Protein AF-0000000085162031 (afdb_homodimer)

Secondary structure (DSSP, 8-state):
--THHHHHHHHHHHHHHHHHHHHHHHHHHHHHHHHHHHTTT-S----PPPPTTPPPTTHHHHHHHHHHHHHHHHHHHHHHHH--THHHHHHHHHHHHHHHHHIIIIIS--HHHHHHHHHHHHHHHHHHHHHHHHH-HHHHHHHHHHHHHHHHHHHHHHHHHHHTTT-/--THHHHHHHHHHHHHHHHHHHHHHHHHHHHHHHHHHHTTT-S----PPPPTTPPPTTHHHHHHHHHHHHHHHHHHHHHHHH--THHHHHHHHHHHHHHHHHIIIIIS--HHHHHHHHHHHHHHHHHHHHHHHHH-HHHHHHHHHHHHHHHHHHHHHHHHHHHTTT-

Structure (mmCIF, N/CA/C/O backbone):
data_AF-0000000085162031-model_v1
#
loop_
_entity.id
_entity.type
_entity.pdbx_description
1 polymer 'Tryptophan-rich sensory protein'
#
loop_
_atom_site.group_PDB
_atom_site.id
_atom_site.type_symbol
_atom_site.label_atom_id
_atom_site.label_alt_id
_atom_site.label_comp_id
_atom_site.label_asym_id
_atom_site.label_entity_id
_atom_site.label_seq_id
_atom_site.pdbx_PDB_ins_code
_atom_site.Cartn_x
_atom_site.Cartn_y
_atom_site.Cartn_z
_atom_site.occupancy
_atom_site.B_iso_or_equiv
_atom_site.auth_seq_id
_atom_site.auth_comp_id
_atom_site.auth_asym_id
_atom_site.auth_atom_id
_atom_site.pdbx_PDB_model_num
ATOM 1 N N . MET A 1 1 ? -26.469 39.438 -5.141 1 32.81 1 MET A N 1
ATOM 2 C CA . MET A 1 1 ? -25.156 38.875 -5.445 1 32.81 1 MET A CA 1
ATOM 3 C C . MET A 1 1 ? -25.266 37.406 -5.82 1 32.81 1 MET A C 1
ATOM 5 O O . MET A 1 1 ? -25.766 36.594 -5.035 1 32.81 1 MET A O 1
ATOM 9 N N . ASN A 1 2 ? -25.188 36.938 -7.164 1 33.53 2 ASN A N 1
ATOM 10 C CA . ASN A 1 2 ? -25.828 36.094 -8.164 1 33.53 2 ASN A CA 1
ATOM 11 C C . ASN A 1 2 ? -25.453 34.656 -7.992 1 33.53 2 ASN A C 1
ATOM 13 O O . ASN A 1 2 ? -24.297 34.344 -7.672 1 33.53 2 ASN A O 1
ATOM 17 N N . ARG A 1 3 ? -26.438 33.781 -7.852 1 4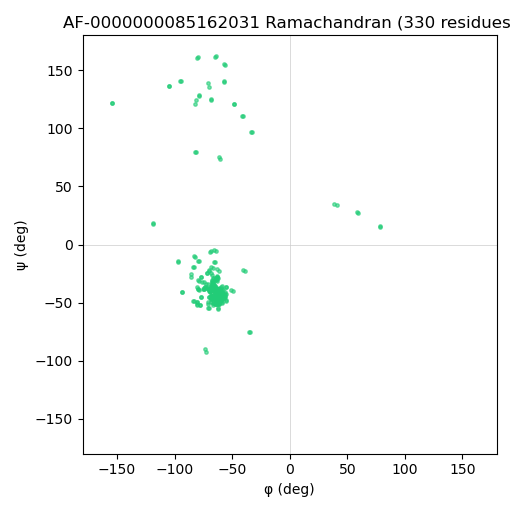5.47 3 ARG A N 1
ATOM 18 C CA . ARG A 1 3 ? -26.594 32.344 -7.918 1 45.47 3 ARG A CA 1
ATOM 19 C C . ARG A 1 3 ? -25.781 31.75 -9.07 1 45.47 3 ARG A C 1
ATOM 21 O O . ARG A 1 3 ? -25.578 30.531 -9.148 1 45.47 3 ARG A O 1
ATOM 28 N N . TYR A 1 4 ? -25.422 32.531 -10.094 1 43.12 4 TYR A N 1
ATOM 29 C CA . TYR A 1 4 ? -24.734 32.062 -11.305 1 43.12 4 TYR A CA 1
ATOM 30 C C . TYR A 1 4 ? -23.266 31.812 -11.039 1 43.12 4 TYR A C 1
ATOM 32 O O . TYR A 1 4 ? -22.594 31.125 -11.812 1 43.12 4 TYR A O 1
ATOM 40 N N . GLY A 1 5 ? -22.562 32.531 -10.156 1 42.06 5 GLY A N 1
ATOM 41 C CA . GLY A 1 5 ? -21.141 32.344 -9.898 1 42.06 5 GLY A CA 1
ATOM 42 C C . GLY A 1 5 ? -20.812 31 -9.242 1 42.06 5 GLY A C 1
ATOM 43 O O . GLY A 1 5 ? -19.688 30.531 -9.32 1 42.06 5 GLY A O 1
ATOM 44 N N . ARG A 1 6 ? -21.703 30.594 -8.312 1 42.5 6 ARG A N 1
ATOM 45 C CA . ARG A 1 6 ? -21.516 29.312 -7.645 1 42.5 6 ARG A CA 1
ATOM 46 C C . ARG A 1 6 ? -21.656 28.156 -8.633 1 42.5 6 ARG A C 1
ATOM 48 O O . ARG A 1 6 ? -21.031 27.094 -8.461 1 42.5 6 ARG A O 1
ATOM 55 N N . LEU A 1 7 ? -22.422 28.25 -9.695 1 42.09 7 LEU A N 1
ATOM 56 C CA . LEU A 1 7 ? -22.688 27.188 -10.664 1 42.09 7 LEU A CA 1
ATOM 57 C C . LEU A 1 7 ? -21.484 26.984 -11.578 1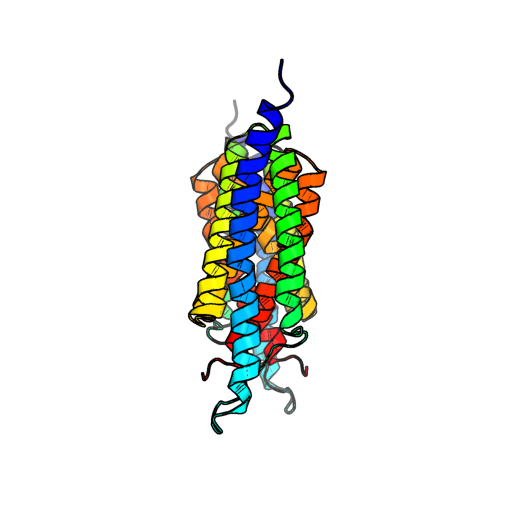 42.09 7 LEU A C 1
ATOM 59 O O . LEU A 1 7 ? -21.266 25.891 -12.094 1 42.09 7 LEU A O 1
ATOM 63 N N . ILE A 1 8 ? -20.75 28.016 -12.008 1 42 8 ILE A N 1
ATOM 64 C CA . ILE A 1 8 ? -19.609 27.891 -12.93 1 42 8 ILE A CA 1
ATOM 65 C C . ILE A 1 8 ? -18.453 27.188 -12.234 1 42 8 ILE A C 1
ATOM 67 O O . ILE A 1 8 ? -17.75 26.391 -12.859 1 42 8 ILE A O 1
ATOM 71 N N . ILE A 1 9 ? -18.203 27.5 -10.977 1 42.72 9 ILE A N 1
ATOM 72 C CA . ILE A 1 9 ? -17.094 26.875 -10.266 1 42.72 9 ILE A CA 1
ATOM 73 C C . ILE A 1 9 ? -17.375 25.391 -10.062 1 42.72 9 ILE A C 1
ATOM 75 O O . ILE A 1 9 ? -16.469 24.547 -10.148 1 42.72 9 ILE A O 1
ATOM 79 N N . VAL A 1 10 ? -18.672 25.125 -9.883 1 45.47 10 VAL A N 1
ATOM 80 C CA . VAL A 1 10 ? -19.047 23.734 -9.711 1 45.47 10 VAL A CA 1
ATOM 81 C C . VAL A 1 10 ? -18.906 22.984 -11.039 1 45.47 10 VAL A C 1
ATOM 83 O O . VAL A 1 10 ? -18.656 21.781 -11.055 1 45.47 10 VAL A O 1
ATOM 86 N N . ASN A 1 11 ? -18.984 23.672 -12.156 1 49.28 11 ASN A N 1
ATOM 87 C CA . ASN A 1 11 ? -19.047 22.984 -13.445 1 49.28 11 ASN A CA 1
ATOM 88 C C . ASN A 1 11 ? -17.672 22.5 -13.898 1 49.28 11 ASN A C 1
ATOM 90 O O . ASN A 1 11 ? -17.578 21.625 -14.758 1 49.28 11 ASN A O 1
ATOM 94 N N . LYS A 1 12 ? -16.672 23.391 -13.625 1 50.62 12 LYS A N 1
ATOM 95 C CA . LYS A 1 12 ? -15.367 23.016 -14.156 1 50.62 12 LYS A CA 1
ATOM 96 C C . LYS A 1 12 ? -14.875 21.703 -13.531 1 50.62 12 LYS A C 1
ATOM 98 O O . LYS A 1 12 ? -14.43 20.812 -14.242 1 50.62 12 LYS A O 1
ATOM 103 N N . PRO A 1 13 ? -14.945 21.625 -12.305 1 50.75 13 PRO A N 1
ATOM 104 C CA . PRO A 1 13 ? -14.508 20.359 -11.727 1 50.75 13 PRO A CA 1
ATOM 105 C C . PRO A 1 13 ? -15.375 19.188 -12.164 1 50.75 13 PRO A C 1
ATOM 107 O O . PRO A 1 13 ? -14.867 18.078 -12.375 1 50.75 13 PRO A O 1
ATOM 110 N N . LEU A 1 14 ? -16.656 19.531 -12.43 1 53.25 14 LEU A N 1
ATOM 111 C CA . LEU A 1 14 ? -17.547 18.469 -12.906 1 53.25 14 LEU A CA 1
ATOM 112 C C . LEU A 1 14 ? -17.172 18.047 -14.328 1 53.25 14 LEU A C 1
ATOM 114 O O . LEU A 1 14 ? -17.312 16.875 -14.68 1 53.25 14 LEU A O 1
ATOM 118 N N . ARG A 1 15 ? -16.922 19.016 -15.211 1 50.91 15 ARG A N 1
ATOM 119 C CA . ARG A 1 15 ? -16.516 18.672 -16.578 1 50.91 15 ARG A CA 1
ATOM 120 C C . ARG A 1 15 ? -15.234 17.859 -16.578 1 50.91 15 ARG A C 1
ATOM 122 O O . ARG A 1 15 ? -15.102 16.891 -17.328 1 50.91 15 ARG A O 1
ATOM 129 N N . ILE A 1 16 ? -14.273 18.312 -15.852 1 50.97 16 ILE A N 1
ATOM 130 C CA . ILE A 1 16 ? -13.039 17.547 -15.727 1 50.97 16 ILE A CA 1
ATOM 131 C C . ILE A 1 16 ? -13.344 16.156 -15.164 1 50.97 16 ILE A C 1
ATOM 133 O O . ILE A 1 16 ? -12.805 15.156 -15.648 1 50.97 16 ILE A O 1
ATOM 137 N N . PHE A 1 17 ? -14.234 16.188 -14.266 1 51.75 17 PHE A N 1
ATOM 138 C CA . PHE A 1 17 ? -14.711 14.914 -13.727 1 51.75 17 PHE A CA 1
ATOM 139 C C . PHE A 1 17 ? -15.352 14.07 -14.82 1 51.75 17 PHE A C 1
ATOM 141 O O . PHE A 1 17 ? -15.078 12.867 -14.922 1 51.75 17 PHE A O 1
ATOM 148 N N . ARG A 1 18 ? -16.25 14.648 -15.523 1 50.53 18 ARG A N 1
ATOM 149 C CA . ARG A 1 18 ? -16.906 13.961 -16.625 1 50.53 18 ARG A CA 1
ATOM 150 C C . ARG A 1 18 ? -15.891 13.453 -17.641 1 50.53 18 ARG A C 1
ATOM 152 O O . ARG A 1 18 ? -16.016 12.328 -18.141 1 50.53 18 ARG A O 1
ATOM 159 N N . ASN A 1 19 ? -14.945 14.195 -17.922 1 50.62 19 ASN A N 1
ATOM 160 C CA . ASN A 1 19 ? -13.93 13.797 -18.891 1 50.62 19 ASN A CA 1
ATOM 161 C C . ASN A 1 19 ? -13.047 12.672 -18.344 1 50.62 19 ASN A C 1
ATOM 163 O O . ASN A 1 19 ? -12.672 11.766 -19.078 1 50.62 19 ASN A O 1
ATOM 167 N N . ILE A 1 20 ? -12.805 12.812 -17.203 1 52.25 20 ILE A N 1
ATOM 168 C CA . ILE A 1 20 ? -11.984 11.766 -16.594 1 52.25 20 ILE A CA 1
ATOM 169 C C . ILE A 1 20 ? -12.773 10.461 -16.531 1 52.25 20 ILE A C 1
ATOM 171 O O . ILE A 1 20 ? -12.258 9.398 -16.875 1 52.25 20 ILE A O 1
ATOM 175 N N . VAL A 1 21 ? -13.961 10.578 -16.109 1 51.47 21 VAL A N 1
ATOM 176 C CA . VAL A 1 21 ? -14.828 9.398 -16.094 1 51.47 21 VAL A CA 1
ATOM 177 C C . VAL A 1 21 ? -14.977 8.836 -17.5 1 51.47 21 VAL A C 1
ATOM 179 O O . VAL A 1 21 ? -14.938 7.621 -17.688 1 51.47 21 VAL A O 1
ATOM 182 N N . HIS A 1 22 ? -15.203 9.656 -18.375 1 48.78 22 HIS A N 1
ATOM 183 C CA . HIS A 1 22 ? -15.367 9.234 -19.766 1 48.78 22 HIS A CA 1
ATOM 184 C C . HIS A 1 22 ? -14.086 8.602 -20.297 1 48.78 22 HIS A C 1
ATOM 186 O O . HIS A 1 22 ? -14.141 7.691 -21.125 1 48.78 22 HIS A O 1
ATOM 192 N N . PHE A 1 23 ? -13.031 9.102 -19.953 1 46.56 23 PHE A N 1
ATOM 193 C CA . PHE A 1 23 ? -11.773 8.57 -20.484 1 46.56 23 PHE A CA 1
ATOM 194 C C . PHE A 1 23 ? -11.367 7.316 -19.719 1 46.56 23 PHE A C 1
ATOM 196 O O . PHE A 1 23 ? -10.758 6.41 -20.297 1 46.56 23 PHE A O 1
ATOM 203 N N . THR A 1 24 ? -11.609 7.328 -18.547 1 50.22 24 THR A N 1
ATOM 204 C CA . THR A 1 24 ? -11.195 6.16 -17.781 1 50.22 24 THR A CA 1
ATOM 205 C C . THR A 1 24 ? -12.18 5.012 -17.953 1 50.22 24 THR A C 1
ATOM 207 O O . THR A 1 24 ? -11.805 3.842 -17.844 1 50.22 24 THR A O 1
ATOM 210 N N . THR A 1 25 ? -13.422 5.312 -18.172 1 46.5 25 THR A N 1
ATOM 211 C CA . THR A 1 25 ? -14.43 4.281 -18.359 1 46.5 25 THR A CA 1
ATOM 212 C C . THR A 1 25 ? -14.125 3.436 -19.594 1 46.5 25 THR A C 1
ATOM 214 O O . THR A 1 25 ? -14.203 2.207 -19.547 1 46.5 25 THR A O 1
ATOM 217 N N . PRO A 1 26 ? -13.992 4.082 -20.641 1 43.84 26 PRO A N 1
ATOM 218 C CA . PRO A 1 26 ? -13.805 3.246 -21.828 1 43.84 26 PRO A CA 1
ATOM 219 C C . PRO A 1 26 ? -12.547 2.385 -21.75 1 43.84 26 PRO A C 1
ATOM 221 O O . PRO A 1 26 ? -12.523 1.275 -22.297 1 43.84 26 PRO A O 1
ATOM 224 N N . ILE A 1 27 ? -11.633 2.871 -21.297 1 46.41 27 ILE A N 1
ATOM 225 C CA . ILE A 1 27 ? -10.375 2.125 -21.344 1 46.41 27 ILE A CA 1
ATOM 226 C C . ILE A 1 27 ? -10.516 0.838 -20.531 1 46.41 27 ILE A C 1
ATOM 228 O O . ILE A 1 27 ? -10.102 -0.233 -20.984 1 46.41 27 ILE A O 1
ATOM 232 N N . VAL A 1 28 ? -11.047 0.976 -19.359 1 48.34 28 VAL A N 1
ATOM 233 C CA . VAL A 1 28 ? -11.227 -0.244 -18.578 1 48.34 28 VAL A CA 1
ATOM 234 C C . VAL A 1 28 ? -12.266 -1.139 -19.25 1 48.34 28 VAL A C 1
ATOM 236 O O . VAL A 1 28 ? -12.078 -2.354 -19.344 1 48.34 28 VAL A O 1
ATOM 239 N N . GLY A 1 29 ? -13.391 -0.563 -19.531 1 44.38 29 GLY A N 1
ATOM 240 C CA . GLY A 1 29 ? -14.453 -1.323 -20.156 1 44.38 29 GLY A CA 1
ATOM 241 C C . GLY A 1 29 ? -14.07 -1.869 -21.531 1 44.38 29 GLY A C 1
ATOM 242 O O . GLY A 1 29 ? -14.398 -3.012 -21.859 1 44.38 29 GLY A O 1
ATOM 243 N N . GLY A 1 30 ? -13.586 -1.051 -22.297 1 42.97 30 GLY A N 1
ATOM 244 C CA . GLY A 1 30 ? -13.359 -1.441 -23.672 1 42.97 30 GLY A CA 1
ATOM 245 C C . GLY A 1 30 ? -12.328 -2.537 -23.828 1 42.97 30 GLY A C 1
ATOM 246 O O . GLY A 1 30 ? -12.508 -3.469 -24.609 1 42.97 30 GLY A O 1
ATOM 247 N N . THR A 1 31 ? -11.258 -2.297 -23.219 1 44.44 31 THR A N 1
ATOM 248 C CA . THR A 1 31 ? -10.211 -3.291 -23.453 1 44.44 31 THR A CA 1
ATOM 249 C C . THR A 1 31 ? -10.594 -4.633 -22.828 1 44.44 31 THR A C 1
ATOM 251 O O . THR A 1 31 ? -10.266 -5.688 -23.375 1 44.44 31 THR A O 1
ATOM 254 N N . LEU A 1 32 ? -11.219 -4.551 -21.672 1 44.03 32 LEU A N 1
ATOM 255 C CA . LEU A 1 32 ? -11.602 -5.828 -21.094 1 44.03 32 LEU A CA 1
ATOM 256 C C . LEU A 1 32 ? -12.664 -6.52 -21.938 1 44.03 32 LEU A C 1
ATOM 258 O O . LEU A 1 32 ? -12.594 -7.73 -22.172 1 44.03 32 LEU A O 1
ATOM 262 N N . ILE A 1 33 ? -13.688 -5.785 -22.344 1 40.28 33 ILE A N 1
ATOM 263 C CA . ILE A 1 33 ? -14.703 -6.367 -23.219 1 40.28 33 ILE A CA 1
ATOM 264 C C . ILE A 1 33 ? -14.078 -6.742 -24.562 1 40.28 33 ILE A C 1
ATOM 266 O O . ILE A 1 33 ? -14.375 -7.805 -25.109 1 40.28 33 ILE A O 1
ATOM 270 N N . GLY A 1 34 ? -13.305 -5.906 -25.031 1 42.91 34 GLY A N 1
ATOM 271 C CA . GLY A 1 34 ? -12.773 -6.238 -26.344 1 42.91 34 GLY A CA 1
ATOM 272 C C . GLY A 1 34 ? -11.906 -7.484 -26.344 1 42.91 34 GLY A C 1
ATOM 273 O O . GLY A 1 34 ? -11.977 -8.297 -27.266 1 42.91 34 GLY A O 1
ATOM 274 N N . ARG A 1 35 ? -11.125 -7.648 -25.297 1 45.19 35 ARG A N 1
ATOM 275 C CA . ARG A 1 35 ? -10.32 -8.867 -25.297 1 45.19 35 ARG A CA 1
ATOM 276 C C . ARG A 1 35 ? -11.195 -10.094 -25.031 1 45.19 35 ARG A C 1
ATOM 278 O O . ARG A 1 35 ? -10.867 -11.195 -25.469 1 45.19 35 ARG A O 1
ATOM 285 N N . TYR A 1 36 ? -12.234 -9.984 -24.234 1 41.47 36 TYR A N 1
ATOM 286 C CA . TYR A 1 36 ? -13.117 -11.141 -24.156 1 41.47 36 TYR A CA 1
ATOM 287 C C . TYR A 1 36 ? -13.727 -11.453 -25.516 1 41.47 36 TYR A C 1
ATOM 289 O O . TYR A 1 36 ? -13.875 -12.625 -25.891 1 41.47 36 TYR A O 1
ATOM 297 N N . ALA A 1 37 ? -14.125 -10.484 -26.281 1 40.97 37 ALA A N 1
ATOM 298 C CA . ALA A 1 37 ? -14.734 -10.758 -27.594 1 40.97 37 ALA A CA 1
ATOM 299 C C . ALA A 1 37 ? -13.703 -11.281 -28.578 1 40.97 37 ALA A C 1
ATOM 301 O O . ALA A 1 37 ? -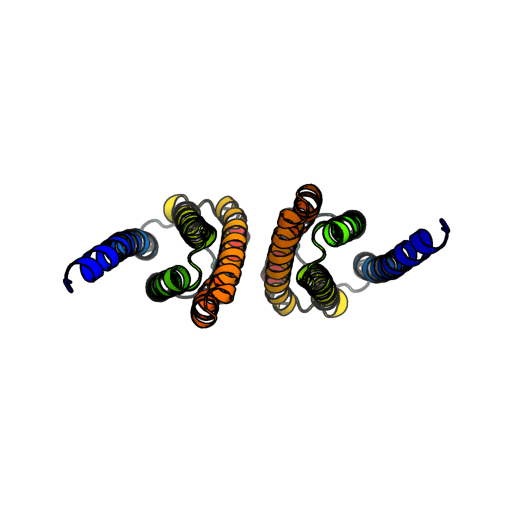14.008 -12.141 -29.406 1 40.97 37 ALA A O 1
ATOM 302 N N . THR A 1 38 ? -12.508 -10.719 -28.547 1 40.94 38 THR A N 1
ATOM 303 C CA . THR A 1 38 ? -11.586 -11.203 -29.578 1 40.94 38 THR A CA 1
ATOM 304 C C . THR A 1 38 ? -10.922 -12.5 -29.125 1 40.94 38 THR A C 1
ATOM 306 O O . THR A 1 38 ? -10.148 -13.094 -29.875 1 40.94 38 THR A O 1
ATOM 309 N N . ARG A 1 39 ? -11.047 -12.961 -27.828 1 42.62 39 ARG A N 1
ATOM 310 C CA . ARG A 1 39 ? -10.516 -14.281 -27.516 1 42.62 39 ARG A CA 1
ATOM 311 C C . ARG A 1 39 ? -11.242 -15.367 -28.297 1 42.62 39 ARG A C 1
ATOM 313 O O . ARG A 1 39 ? -10.938 -16.547 -28.156 1 42.62 39 ARG A O 1
ATOM 320 N N . ASN A 1 40 ? -12.383 -15.242 -28.797 1 36.66 40 ASN A N 1
ATOM 321 C CA . ASN A 1 40 ? -12.844 -16.375 -29.594 1 36.66 40 ASN A CA 1
ATOM 322 C C . ASN A 1 40 ? -11.867 -16.703 -30.719 1 36.66 40 ASN A C 1
ATOM 324 O O . ASN A 1 40 ? -11.938 -17.781 -31.312 1 36.66 40 ASN A O 1
ATOM 328 N N . ALA A 1 41 ? -11.25 -15.836 -31.547 1 36.91 41 ALA A N 1
ATOM 329 C CA . ALA A 1 41 ? -10.711 -16.391 -32.781 1 36.91 41 ALA A CA 1
ATOM 330 C C . ALA A 1 41 ? -9.453 -17.203 -32.531 1 36.91 41 ALA A C 1
ATOM 332 O O . ALA A 1 41 ? -9.266 -18.281 -33.094 1 36.91 41 ALA A O 1
ATOM 333 N N . ARG A 1 42 ? -8.047 -16.719 -32.531 1 40.38 42 ARG A N 1
ATOM 334 C CA . ARG A 1 42 ? -6.938 -17.625 -32.844 1 40.38 42 ARG A CA 1
ATOM 335 C C . ARG A 1 42 ? -6.723 -18.625 -31.703 1 40.38 42 ARG A C 1
ATOM 337 O O . ARG A 1 42 ? -6.949 -18.297 -30.531 1 40.38 42 ARG A O 1
ATOM 344 N N . GLN A 1 43 ? -6.434 -20.047 -31.938 1 39.44 43 GLN A N 1
ATOM 345 C CA . GLN A 1 43 ? -6.094 -21.344 -31.391 1 39.44 43 GLN A CA 1
ATOM 346 C C . GLN A 1 43 ? -5.152 -21.219 -30.203 1 39.44 43 GLN A C 1
ATOM 348 O O . GLN A 1 43 ? -5.32 -21.906 -29.188 1 39.44 43 GLN A O 1
ATOM 353 N N . ASP A 1 44 ? -3.701 -20.891 -30.406 1 38.28 44 ASP A N 1
ATOM 354 C CA . ASP A 1 44 ? -2.557 -21.047 -29.516 1 38.28 44 ASP A CA 1
ATOM 355 C C . ASP A 1 44 ? -2.641 -20.078 -28.344 1 38.28 44 ASP A C 1
ATOM 357 O O . ASP A 1 44 ? -1.616 -19.688 -27.766 1 38.28 44 ASP A O 1
ATOM 361 N N . TYR A 1 45 ? -3.527 -19.141 -28.188 1 45.53 45 TYR A N 1
ATOM 362 C CA . TYR A 1 45 ? -3.562 -18.094 -27.172 1 45.53 45 TYR A CA 1
ATOM 363 C C . TYR A 1 45 ? -3.65 -18.688 -25.781 1 45.53 45 TYR A C 1
ATOM 365 O O . TYR A 1 45 ? -4.664 -19.281 -25.406 1 45.53 45 TYR A O 1
ATOM 373 N N . GLN A 1 46 ? -2.611 -19.219 -25.266 1 50.31 46 GLN A N 1
ATOM 374 C CA . GLN A 1 46 ? -2.535 -19.688 -23.891 1 50.31 46 GLN A CA 1
ATOM 375 C C . GLN A 1 46 ? -3.379 -18.828 -22.969 1 50.31 46 GLN A C 1
ATOM 377 O O . GLN A 1 46 ? -3.268 -17.594 -22.984 1 50.31 46 GLN A O 1
ATOM 382 N N . LYS A 1 47 ? -4.641 -19.172 -22.594 1 62.69 47 LYS A N 1
ATOM 383 C CA . LYS A 1 47 ? -5.637 -18.531 -21.719 1 62.69 47 LYS A CA 1
ATOM 384 C C . LYS A 1 47 ? -4.988 -17.953 -20.469 1 62.69 47 LYS A C 1
ATOM 386 O O . LYS A 1 47 ? -4.211 -18.625 -19.797 1 62.69 47 LYS A O 1
ATOM 391 N N . GLU A 1 48 ? -4.945 -16.625 -20.359 1 73.19 48 GLU A N 1
ATOM 392 C CA . GLU A 1 48 ? -4.48 -15.922 -19.172 1 73.19 48 GLU A CA 1
ATOM 393 C C . GLU A 1 48 ? -5.133 -16.484 -17.906 1 73.19 48 GLU A C 1
ATOM 395 O O . GLU A 1 48 ? -6.332 -16.766 -17.906 1 73.19 48 GLU A O 1
ATOM 400 N N . GLN A 1 49 ? -4.309 -16.922 -17.078 1 82.12 49 GLN A N 1
ATOM 401 C CA . GLN A 1 49 ? -4.805 -17.391 -15.789 1 82.12 49 GLN A CA 1
ATOM 402 C C . GLN A 1 49 ? -5.102 -16.234 -14.852 1 82.12 49 GLN A C 1
ATOM 404 O O . GLN A 1 49 ? -4.312 -15.289 -14.75 1 82.12 49 GLN A O 1
ATOM 409 N N . ASN A 1 50 ? -6.258 -16.281 -14.344 1 85.31 50 ASN A N 1
ATOM 410 C CA . ASN A 1 50 ? -6.648 -15.266 -13.375 1 85.31 50 ASN A CA 1
ATOM 411 C C . ASN A 1 50 ? -6.418 -15.742 -11.938 1 85.31 50 ASN A C 1
ATOM 413 O O . ASN A 1 50 ? -6.648 -16.922 -11.633 1 85.31 50 ASN A O 1
ATOM 417 N N . PRO A 1 51 ? -5.953 -14.781 -11.125 1 88.06 51 PRO A N 1
ATOM 418 C CA . PRO A 1 51 ? -5.832 -15.172 -9.719 1 88.06 51 PRO A CA 1
ATOM 419 C C . PRO A 1 51 ? -7.184 -15.484 -9.078 1 88.06 51 PRO A C 1
ATOM 421 O O . PRO A 1 51 ? -8.227 -15.07 -9.594 1 88.06 51 PRO A O 1
ATOM 424 N N . PRO A 1 52 ? -7.07 -16.188 -7.969 1 88.81 52 PRO A N 1
ATOM 425 C CA . PRO A 1 52 ? -8.312 -16.469 -7.246 1 88.81 52 PRO A CA 1
ATOM 426 C C . PRO A 1 52 ? -9.078 -15.195 -6.867 1 88.81 52 PRO A C 1
ATOM 428 O O . PRO A 1 52 ? -8.461 -14.172 -6.547 1 88.81 52 PRO A O 1
ATOM 431 N N . PHE A 1 53 ? -10.445 -15.242 -6.984 1 89.25 53 PHE A N 1
ATOM 432 C CA . PHE A 1 53 ? -11.359 -14.18 -6.578 1 89.25 53 PHE A CA 1
ATOM 433 C C . PHE A 1 53 ? -11.391 -13.062 -7.613 1 89.25 53 PHE A C 1
ATOM 435 O O . PHE A 1 53 ? -11.867 -11.961 -7.336 1 89.25 53 PHE A O 1
ATOM 442 N N . SER A 1 54 ? -10.852 -13.414 -8.797 1 90.31 54 SER A N 1
ATOM 443 C CA . SER A 1 54 ? -10.953 -12.43 -9.859 1 90.31 54 SER A CA 1
ATOM 444 C C . SER A 1 54 ? -12.398 -12.242 -10.312 1 90.31 54 SER A C 1
ATOM 446 O O . SER A 1 54 ? -13.062 -13.211 -10.703 1 90.31 54 SER A O 1
ATOM 448 N N . PRO A 1 55 ? -12.797 -10.992 -10.258 1 90.56 55 PRO A N 1
ATOM 449 C CA . PRO A 1 55 ? -14.18 -10.773 -10.695 1 90.56 55 PRO A CA 1
ATOM 450 C C . PRO A 1 55 ? -14.312 -10.711 -12.219 1 90.56 55 PRO A C 1
ATOM 452 O O . PRO A 1 55 ? -13.312 -10.578 -12.922 1 90.56 55 PRO A O 1
ATOM 455 N N . PRO A 1 56 ? -15.656 -10.938 -12.625 1 87.75 56 PRO A N 1
ATOM 456 C CA . PRO A 1 56 ? -15.867 -10.734 -14.062 1 87.75 56 PRO A CA 1
ATOM 457 C C . PRO A 1 56 ? -15.445 -9.352 -14.539 1 87.75 56 PRO A C 1
ATOM 459 O O . PRO A 1 56 ? -15.453 -8.398 -13.758 1 87.75 56 PRO A O 1
ATOM 462 N N . GLY A 1 57 ? -15.125 -9.305 -15.797 1 82.94 57 GLY A N 1
ATOM 463 C CA . GLY A 1 57 ? -14.617 -8.078 -16.391 1 82.94 57 GLY A CA 1
ATOM 464 C C . GLY A 1 57 ? -15.547 -6.891 -16.188 1 82.94 57 GLY A C 1
ATOM 465 O O . GLY A 1 57 ? -15.086 -5.773 -15.945 1 82.94 57 GLY A O 1
ATOM 466 N N . LEU A 1 58 ? -16.828 -7.098 -16.234 1 83 58 LEU A N 1
ATOM 467 C CA . LEU A 1 58 ? -17.828 -6.047 -16.141 1 83 58 LEU A CA 1
ATOM 468 C C . LEU A 1 58 ? -17.812 -5.395 -14.766 1 83 58 LEU A C 1
ATOM 470 O O . LEU A 1 58 ? -18.328 -4.289 -14.586 1 83 58 LEU A O 1
ATOM 474 N N . THR A 1 59 ? -17.172 -6.004 -13.758 1 87.12 59 THR A N 1
ATOM 475 C CA . THR A 1 59 ? -17.078 -5.492 -12.391 1 87.12 59 THR A CA 1
ATOM 476 C C . THR A 1 59 ? -16.234 -4.223 -12.344 1 87.12 59 THR A C 1
ATOM 478 O O . THR A 1 59 ? -16.547 -3.291 -11.594 1 87.12 59 THR A O 1
ATOM 481 N N . PHE A 1 60 ? -15.398 -4.129 -13.258 1 85.69 60 PHE A N 1
ATOM 482 C CA . PHE A 1 60 ? -14.414 -3.061 -13.156 1 85.69 60 PHE A CA 1
ATOM 483 C C . PHE A 1 60 ? -15.023 -1.72 -13.547 1 85.69 60 PHE A C 1
ATOM 485 O O . PHE A 1 60 ? -14.992 -0.767 -12.766 1 85.69 60 PHE A O 1
ATOM 492 N N . PRO A 1 61 ? -15.672 -1.609 -14.703 1 84 61 PRO A N 1
ATOM 493 C CA . PRO A 1 61 ? -16.266 -0.305 -15.016 1 84 61 PRO A CA 1
ATOM 494 C C . PRO A 1 61 ? -17.359 0.101 -14.031 1 84 61 PRO A C 1
ATOM 496 O O . PRO A 1 61 ? -17.547 1.291 -13.773 1 84 61 PRO A O 1
ATOM 499 N N . ILE A 1 62 ? -18 -0.779 -13.453 1 88.12 62 ILE A N 1
ATOM 500 C CA . ILE A 1 62 ? -19.047 -0.49 -12.484 1 88.12 62 ILE A CA 1
ATOM 501 C C . ILE A 1 62 ? -18.438 0.052 -11.195 1 88.12 62 ILE A C 1
ATOM 503 O O . ILE A 1 62 ? -18.812 1.124 -10.719 1 88.12 62 ILE A O 1
ATOM 507 N N . VAL A 1 63 ? -17.484 -0.624 -10.68 1 91.25 63 VAL A N 1
ATOM 508 C CA . VAL A 1 63 ? -16.844 -0.241 -9.422 1 91.25 63 VAL A CA 1
ATOM 509 C C . VAL A 1 63 ? -16.109 1.08 -9.594 1 91.25 63 VAL A C 1
ATOM 511 O O . VAL A 1 63 ? -16.234 1.985 -8.766 1 91.25 63 VAL A O 1
ATOM 514 N N . TRP A 1 64 ? -15.484 1.258 -10.664 1 90.44 64 TRP A N 1
ATOM 515 C CA . TRP A 1 64 ? -14.688 2.463 -10.867 1 90.44 64 TRP A CA 1
ATOM 516 C C . TRP A 1 64 ? -15.578 3.684 -11.055 1 90.44 64 TRP A C 1
ATOM 518 O O . TRP A 1 64 ? -15.227 4.789 -10.641 1 90.44 64 TRP A O 1
ATOM 528 N N . SER A 1 65 ? -16.672 3.438 -11.742 1 90.31 65 SER A N 1
ATOM 529 C CA . SER A 1 65 ? -17.625 4.543 -11.859 1 90.31 65 SER A CA 1
ATOM 530 C C . SER A 1 65 ? -18.031 5.066 -10.484 1 90.31 65 SER A C 1
ATOM 532 O O . SER A 1 65 ? -18.031 6.273 -10.25 1 90.31 65 SER A O 1
ATOM 534 N N . GLY A 1 66 ? -18.375 4.16 -9.602 1 93.25 66 GLY A N 1
ATOM 535 C CA . GLY A 1 66 ? -18.719 4.547 -8.242 1 93.25 66 GLY A CA 1
ATOM 536 C C . GLY A 1 66 ? -17.562 5.203 -7.504 1 93.25 66 GLY A C 1
ATOM 537 O O . GLY A 1 66 ? -17.766 6.195 -6.801 1 93.25 66 GLY A O 1
ATOM 538 N N . LEU A 1 67 ? -16.406 4.727 -7.719 1 94.94 67 LEU A N 1
ATOM 539 C CA . LEU A 1 67 ? -15.234 5.258 -7.035 1 94.94 67 LEU A CA 1
ATOM 540 C C . LEU A 1 67 ? -14.93 6.672 -7.512 1 94.94 67 LEU A C 1
ATOM 542 O O . LEU A 1 67 ? -14.578 7.543 -6.707 1 94.94 67 LEU A O 1
ATOM 546 N N . TYR A 1 68 ? -15.109 6.93 -8.742 1 93.62 68 TYR A N 1
ATOM 547 C CA . TYR A 1 68 ? -14.82 8.258 -9.281 1 93.62 68 TYR A CA 1
ATOM 548 C C . TYR A 1 68 ? -15.82 9.281 -8.766 1 93.62 68 TYR A C 1
ATOM 550 O O . TYR A 1 68 ? -15.461 10.422 -8.477 1 93.62 68 TYR A O 1
ATOM 558 N N . VAL A 1 69 ? -17.031 8.836 -8.703 1 93.38 69 VAL A N 1
ATOM 559 C CA . VAL A 1 69 ? -18.031 9.719 -8.125 1 93.38 69 VAL A CA 1
ATOM 560 C C . VAL A 1 69 ? -17.688 10.031 -6.672 1 93.38 69 VAL A C 1
ATOM 562 O O . VAL A 1 69 ? -17.703 11.188 -6.258 1 93.38 69 VAL A O 1
ATOM 565 N N . ALA A 1 70 ? -17.344 9 -5.918 1 96.06 70 ALA A N 1
ATOM 566 C CA . ALA A 1 70 ? -16.969 9.18 -4.52 1 96.06 70 ALA A CA 1
ATOM 567 C C . ALA A 1 70 ? -15.758 10.102 -4.383 1 96.06 70 ALA A C 1
ATOM 569 O O . ALA A 1 70 ? -15.734 10.984 -3.523 1 96.06 70 ALA A O 1
ATOM 570 N N . MET A 1 71 ? -14.828 9.938 -5.246 1 96.94 71 MET A N 1
ATOM 571 C CA . MET A 1 71 ? -13.633 10.781 -5.219 1 96.94 71 MET A CA 1
ATOM 572 C C . MET A 1 71 ? -13.984 12.234 -5.5 1 96.94 71 MET A C 1
ATOM 574 O O . MET A 1 71 ? -13.43 13.141 -4.879 1 96.94 71 MET A O 1
ATOM 578 N N . GLY A 1 72 ? -14.828 12.422 -6.438 1 94.81 72 GLY A N 1
ATOM 579 C CA . GLY A 1 72 ? -15.234 13.781 -6.77 1 94.81 72 GLY A CA 1
ATOM 580 C C . GLY A 1 72 ? -15.93 14.484 -5.621 1 94.81 72 GLY A C 1
ATOM 581 O O . GLY A 1 72 ? -15.617 15.641 -5.316 1 94.81 72 GLY A O 1
ATOM 582 N N . ILE A 1 73 ? -16.844 13.789 -5.039 1 95.88 73 ILE A N 1
ATOM 583 C CA . ILE A 1 73 ? -17.562 14.352 -3.896 1 95.88 73 ILE A CA 1
ATOM 584 C C . ILE A 1 73 ? -16.578 14.633 -2.76 1 95.88 73 ILE A C 1
ATOM 586 O O . ILE A 1 73 ? -16.594 15.719 -2.174 1 95.88 73 ILE A O 1
ATOM 590 N N . ALA A 1 74 ? -15.773 13.625 -2.496 1 97.62 74 ALA A N 1
ATOM 591 C CA . ALA A 1 74 ? -14.797 13.766 -1.418 1 97.62 74 ALA A CA 1
ATOM 592 C C . ALA A 1 74 ? -13.891 14.969 -1.65 1 97.62 74 ALA A C 1
ATOM 594 O O . ALA A 1 74 ? -13.625 15.742 -0.726 1 97.62 74 ALA A O 1
ATOM 595 N N . TYR A 1 75 ? -13.461 15.148 -2.834 1 96.81 75 TYR A N 1
ATOM 596 C CA . TYR A 1 75 ? -12.578 16.25 -3.182 1 96.81 75 TYR A CA 1
ATOM 597 C C . TYR A 1 75 ? -13.266 17.594 -2.975 1 96.81 75 TYR A C 1
ATOM 599 O O . TYR A 1 75 ? -12.695 18.516 -2.389 1 96.81 75 TYR A O 1
ATOM 607 N N . THR A 1 76 ? -14.438 17.703 -3.451 1 95.56 76 THR A N 1
ATOM 608 C CA . THR A 1 76 ? -15.172 18.969 -3.375 1 95.56 76 THR A CA 1
ATOM 609 C C . THR A 1 76 ? -15.391 19.375 -1.923 1 95.56 76 THR A C 1
ATOM 611 O O . THR A 1 76 ? -15.141 20.531 -1.554 1 95.56 76 THR A O 1
ATOM 614 N N . VAL A 1 77 ? -15.797 18.469 -1.101 1 96.44 77 VAL A N 1
ATOM 615 C CA . VAL A 1 77 ? -16.094 18.75 0.302 1 96.44 77 VAL A CA 1
ATOM 616 C C . VAL A 1 77 ? -14.789 19.078 1.04 1 96.44 77 VAL A C 1
ATOM 618 O O . VAL A 1 77 ? -14.727 20.047 1.796 1 96.44 77 VAL A O 1
ATOM 621 N N . ALA A 1 78 ? -13.781 18.281 0.825 1 96.75 78 ALA A N 1
ATOM 622 C CA . ALA A 1 78 ? -12.5 18.5 1.493 1 96.75 78 ALA A CA 1
ATOM 623 C C . ALA A 1 78 ? -11.898 19.844 1.104 1 96.75 78 ALA A C 1
ATOM 625 O O . ALA A 1 78 ? -11.328 20.547 1.943 1 96.75 78 ALA A O 1
ATOM 626 N N . ARG A 1 79 ? -11.969 20.125 -0.123 1 94.88 79 ARG A N 1
ATOM 627 C CA . ARG A 1 79 ? -11.414 21.375 -0.618 1 94.88 79 ARG A CA 1
ATOM 628 C C . ARG A 1 79 ? -12.102 22.578 0.021 1 94.88 79 ARG A C 1
ATOM 630 O O . ARG A 1 79 ? -11.445 23.562 0.39 1 94.88 79 ARG A O 1
ATOM 637 N N . ASP A 1 80 ? -13.367 22.547 0.157 1 93.69 80 ASP A N 1
ATOM 638 C CA . ASP A 1 80 ? -14.133 23.625 0.765 1 93.69 80 ASP A CA 1
ATOM 639 C C . ASP A 1 80 ? -13.828 23.75 2.256 1 93.69 80 ASP A C 1
ATOM 641 O O . ASP A 1 80 ? -13.742 24.859 2.787 1 93.69 80 ASP A O 1
ATOM 645 N N . ALA A 1 81 ? -13.57 22.641 2.93 1 93.12 81 ALA A N 1
ATOM 646 C CA . ALA A 1 81 ? -13.352 22.609 4.371 1 93.12 81 ALA A CA 1
ATOM 647 C C . ALA A 1 81 ? -11.922 23.016 4.723 1 93.12 81 ALA A C 1
ATOM 649 O O . ALA A 1 81 ? -11.688 23.656 5.746 1 93.12 81 ALA A O 1
ATOM 650 N N . GLY A 1 82 ? -10.969 22.469 4.125 1 86.81 82 GLY A N 1
ATOM 651 C CA . GLY A 1 82 ? -9.578 22.594 4.52 1 86.81 82 GLY A CA 1
ATOM 652 C C . GLY A 1 82 ? -8.906 23.828 3.939 1 86.81 82 GLY A C 1
ATOM 653 O O . GLY A 1 82 ? -8.133 24.5 4.625 1 86.81 82 GLY A O 1
ATOM 654 N N . GLN A 1 83 ? -9.219 24.469 2.865 1 83.38 83 GLN A N 1
ATOM 655 C CA . GLN A 1 83 ? -8.609 25.562 2.107 1 83.38 83 GLN A CA 1
ATOM 656 C C . GLN A 1 83 ? -7.094 25.422 2.066 1 83.38 83 GLN A C 1
ATOM 658 O O . GLN A 1 83 ? -6.375 26.406 2.246 1 83.38 83 GLN A O 1
ATOM 663 N N . ASN A 1 84 ? -6.516 24.219 2.004 1 89.75 84 ASN A N 1
ATOM 664 C CA . ASN A 1 84 ? -5.098 23.891 1.927 1 89.75 84 ASN A CA 1
ATOM 665 C C . ASN A 1 84 ? -4.699 23.453 0.521 1 89.75 84 ASN A C 1
ATOM 667 O O . ASN A 1 84 ? -5.414 22.688 -0.119 1 89.75 84 ASN A O 1
ATOM 671 N N . LYS A 1 85 ? -3.572 23.953 0.059 1 92.94 85 LYS A N 1
ATOM 672 C CA . LYS A 1 85 ? -3.098 23.656 -1.289 1 92.94 85 LYS A CA 1
ATOM 673 C C . LYS A 1 85 ? -2.693 22.203 -1.421 1 92.94 85 LYS A C 1
ATOM 675 O O . LYS A 1 85 ? -2.57 21.672 -2.533 1 92.94 85 LYS A O 1
ATOM 680 N N . SER A 1 86 ? -2.461 21.578 -0.365 1 93.94 86 SER A N 1
ATOM 681 C CA . SER A 1 86 ? -2.051 20.188 -0.405 1 93.94 86 SER A CA 1
ATOM 682 C C . SER A 1 86 ? -3.201 19.281 -0.843 1 93.94 86 SER A C 1
ATOM 684 O O . SER A 1 86 ? -2.975 18.188 -1.356 1 93.94 86 SER A O 1
ATOM 686 N N . ILE A 1 87 ? -4.41 19.766 -0.668 1 96.19 87 ILE A N 1
ATOM 687 C CA . ILE A 1 87 ? -5.582 18.953 -0.963 1 96.19 87 ILE A CA 1
ATOM 688 C C . ILE A 1 87 ? -5.715 18.766 -2.473 1 96.19 87 ILE A C 1
ATOM 690 O O . ILE A 1 87 ? -5.723 17.641 -2.969 1 96.19 87 ILE A O 1
ATOM 694 N N . PRO A 1 88 ? -5.742 19.875 -3.311 1 95.19 88 PRO A N 1
ATOM 695 C CA . PRO A 1 88 ? -5.812 19.641 -4.758 1 95.19 88 PRO A CA 1
ATOM 696 C C . PRO A 1 88 ? -4.578 18.938 -5.301 1 95.19 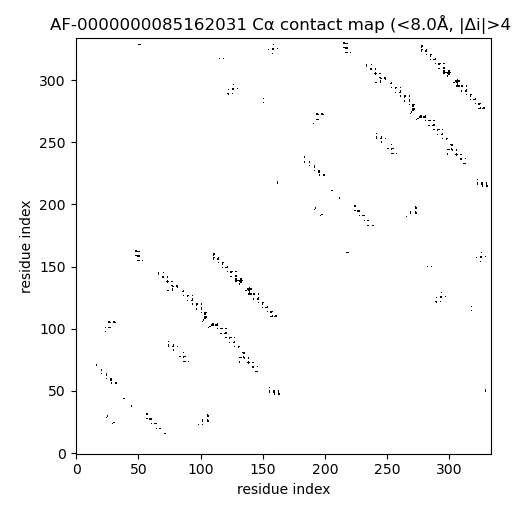88 PRO A C 1
ATOM 698 O O . PRO A 1 88 ? -4.684 18.141 -6.238 1 95.19 88 PRO A O 1
ATOM 701 N N . ILE A 1 89 ? -3.453 19.109 -4.754 1 96.06 89 ILE A N 1
ATOM 702 C CA . ILE A 1 89 ? -2.223 18.484 -5.227 1 96.06 89 ILE A CA 1
ATOM 703 C C . ILE A 1 89 ? -2.299 16.969 -5.023 1 96.06 89 ILE A C 1
ATOM 705 O O . ILE A 1 89 ? -2.018 16.203 -5.945 1 96.06 89 ILE A O 1
ATOM 709 N N . SER A 1 90 ? -2.652 16.594 -3.834 1 96.75 90 SER A N 1
ATOM 710 C CA . SER A 1 90 ? -2.744 15.156 -3.566 1 96.75 90 SER A CA 1
ATOM 711 C C . SER A 1 90 ? -3.83 14.5 -4.414 1 96.75 90 SER A C 1
ATOM 713 O O . SER A 1 90 ? -3.652 13.383 -4.906 1 96.75 90 SER A O 1
ATOM 715 N N . HIS A 1 91 ? -4.918 15.234 -4.555 1 96.56 91 HIS A N 1
ATOM 716 C CA . HIS A 1 91 ? -6.031 14.711 -5.344 1 96.56 91 HIS A CA 1
ATOM 717 C C . HIS A 1 91 ? -5.617 14.461 -6.785 1 96.56 91 HIS A C 1
ATOM 719 O O . HIS A 1 91 ? -5.77 13.344 -7.297 1 96.56 91 HIS A O 1
ATOM 725 N N . TYR A 1 92 ? -5.004 15.383 -7.395 1 95.56 92 TYR A N 1
ATOM 726 C CA . TYR A 1 92 ? -4.668 15.258 -8.812 1 95.56 92 TYR A CA 1
ATOM 727 C C . TYR A 1 92 ? -3.463 14.344 -9.008 1 95.56 92 TYR A C 1
ATOM 729 O O . TYR A 1 92 ? -3.34 13.68 -10.039 1 95.56 92 TYR A O 1
ATOM 737 N N . THR A 1 93 ? -2.609 14.281 -8.008 1 96.38 93 THR A N 1
ATOM 738 C CA . THR A 1 93 ? -1.482 13.352 -8.078 1 96.38 93 THR A CA 1
ATOM 739 C C . THR A 1 93 ? -1.97 11.906 -8.109 1 96.38 93 THR A C 1
ATOM 741 O O . THR A 1 93 ? -1.592 11.141 -8.992 1 96.38 93 THR A O 1
ATOM 744 N N . GLN A 1 94 ? -2.812 11.531 -7.191 1 97.31 94 GLN A N 1
ATOM 745 C CA . GLN A 1 94 ? -3.281 10.148 -7.168 1 97.31 94 GLN A CA 1
ATOM 746 C C . GLN A 1 94 ? -4.16 9.844 -8.375 1 97.31 94 GLN A C 1
ATOM 748 O O . GLN A 1 94 ? -4.152 8.727 -8.891 1 97.31 94 GLN A O 1
ATOM 753 N N . LEU A 1 95 ? -4.875 10.867 -8.867 1 95 95 LEU A N 1
ATOM 754 C CA . LEU A 1 95 ? -5.668 10.68 -10.078 1 95 95 LEU A CA 1
ATOM 755 C C . LEU A 1 95 ? -4.77 10.414 -11.281 1 95 95 LEU A C 1
ATOM 757 O O . LEU A 1 95 ? -5.07 9.555 -12.117 1 95 95 LEU A O 1
ATOM 761 N N . GLY A 1 96 ? -3.752 11.211 -11.406 1 94.56 96 GLY A N 1
ATOM 762 C CA . GLY A 1 96 ? -2.779 10.984 -12.469 1 94.56 96 GLY A CA 1
ATOM 763 C C . GLY A 1 96 ? -2.15 9.602 -12.414 1 94.56 96 GLY A C 1
ATOM 764 O O . GLY A 1 96 ? -1.986 8.945 -13.445 1 94.56 96 GLY A O 1
ATOM 765 N N . LEU A 1 97 ? -1.741 9.172 -11.281 1 95.56 97 LEU A N 1
ATOM 766 C CA . LEU A 1 97 ? -1.174 7.844 -11.094 1 95.56 97 LEU A CA 1
ATOM 767 C C . LEU A 1 97 ? -2.193 6.766 -11.438 1 95.56 97 LEU A C 1
ATOM 769 O O . LEU A 1 97 ? -1.836 5.719 -11.984 1 95.56 97 LEU A O 1
ATOM 773 N N . ASN A 1 98 ? -3.451 7.039 -11.039 1 94.75 98 ASN A N 1
ATOM 774 C CA . ASN A 1 98 ? -4.531 6.133 -11.406 1 94.75 98 ASN A CA 1
ATOM 775 C C . ASN A 1 98 ? -4.625 5.957 -12.922 1 94.75 98 ASN A C 1
ATOM 777 O O . ASN A 1 98 ? -4.703 4.832 -13.414 1 94.75 98 ASN A O 1
ATOM 781 N N . PHE A 1 99 ? -4.551 7.016 -13.594 1 91.31 99 PHE A N 1
ATOM 782 C CA . PHE A 1 99 ? -4.574 6.988 -15.055 1 91.31 99 PHE A CA 1
ATOM 783 C C . PHE A 1 99 ? -3.371 6.234 -15.602 1 91.31 99 PHE A C 1
ATOM 785 O O . PHE A 1 99 ? -3.508 5.406 -16.516 1 91.31 99 PHE A O 1
ATOM 792 N N . LEU A 1 100 ? -2.236 6.516 -15.125 1 92.44 100 LEU A N 1
ATOM 793 C CA . LEU A 1 100 ? -1.013 5.848 -15.555 1 92.44 100 LEU A CA 1
ATOM 794 C C . LEU A 1 100 ? -1.107 4.344 -15.328 1 92.44 100 LEU A C 1
ATOM 796 O O . LEU A 1 100 ? -0.721 3.557 -16.203 1 92.44 100 LEU A O 1
ATOM 800 N N . TRP A 1 101 ? -1.603 3.957 -14.219 1 92.19 101 TRP A N 1
ATOM 801 C CA . TRP A 1 101 ? -1.746 2.535 -13.922 1 92.19 101 TRP A CA 1
ATOM 802 C C . TRP A 1 101 ? -2.633 1.85 -14.961 1 92.19 101 TRP A C 1
ATOM 804 O O . TRP A 1 101 ? -2.318 0.751 -15.422 1 92.19 101 TRP A O 1
ATOM 814 N N . SER A 1 102 ? -3.672 2.496 -15.227 1 89.31 102 SER A N 1
ATOM 815 C CA . SER A 1 102 ? -4.613 1.938 -16.188 1 89.31 102 SER A CA 1
ATOM 816 C C . SER A 1 102 ? -3.953 1.74 -17.547 1 89.31 102 SER A C 1
ATOM 818 O O . SER A 1 102 ? -4.164 0.718 -18.203 1 89.31 102 SER A O 1
ATOM 820 N N . ILE A 1 103 ? -3.178 2.65 -17.953 1 87.12 103 ILE A N 1
ATOM 821 C CA . ILE A 1 103 ? -2.469 2.57 -19.234 1 87.12 103 ILE A CA 1
ATOM 822 C C . ILE A 1 103 ? -1.455 1.428 -19.188 1 87.12 103 ILE A C 1
ATOM 824 O O . ILE A 1 103 ? -1.377 0.622 -20.109 1 87.12 103 ILE A O 1
ATOM 828 N N . LEU A 1 104 ? -0.697 1.29 -18.172 1 89 104 LEU A N 1
ATOM 829 C CA . LEU A 1 104 ? 0.314 0.249 -18.016 1 89 104 LEU A CA 1
ATOM 830 C C . LEU A 1 104 ? -0.328 -1.134 -18 1 89 104 LEU A C 1
ATOM 832 O O . LEU A 1 104 ? 0.173 -2.062 -18.641 1 89 104 LEU A O 1
ATOM 836 N N . TYR A 1 105 ? -1.411 -1.231 -17.328 1 87.75 105 TYR A N 1
ATOM 837 C CA . TYR A 1 105 ? -2.016 -2.537 -17.078 1 87.75 105 TYR A CA 1
ATOM 838 C C . TYR A 1 105 ? -2.875 -2.973 -18.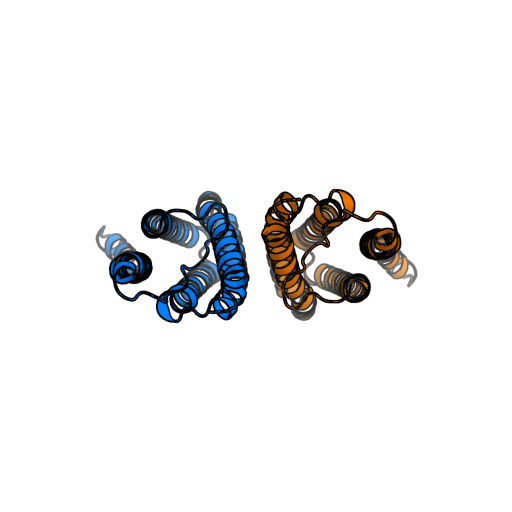25 1 87.75 105 TYR A C 1
ATOM 840 O O . TYR A 1 105 ? -2.734 -4.09 -18.75 1 87.75 105 TYR A O 1
ATOM 848 N N . PHE A 1 106 ? -3.734 -2.123 -18.734 1 82.69 106 PHE A N 1
ATOM 849 C CA . PHE A 1 106 ? -4.73 -2.539 -19.703 1 82.69 106 PHE A CA 1
ATOM 850 C C . PHE A 1 106 ? -4.23 -2.293 -21.125 1 82.69 106 PHE A C 1
ATOM 852 O O . PHE A 1 106 ? -4.496 -3.086 -22.031 1 82.69 106 PHE A O 1
ATOM 859 N N . ARG A 1 107 ? -3.568 -1.137 -21.328 1 81.56 107 ARG A N 1
ATOM 860 C CA . ARG A 1 107 ? -3.158 -0.793 -22.688 1 81.56 107 ARG A CA 1
ATOM 861 C C . ARG A 1 107 ? -1.874 -1.52 -23.078 1 81.56 107 ARG A C 1
ATOM 863 O O . ARG A 1 107 ? -1.819 -2.193 -24.109 1 81.56 107 ARG A O 1
ATOM 870 N N . TYR A 1 108 ? -0.825 -1.482 -22.328 1 86.88 108 TYR A N 1
ATOM 871 C CA . TYR A 1 108 ? 0.491 -2.008 -22.672 1 86.88 108 TYR A CA 1
ATOM 872 C C . TYR A 1 108 ? 0.692 -3.4 -22.078 1 86.88 108 TYR A C 1
ATOM 874 O O . TYR A 1 108 ? 1.657 -4.09 -22.422 1 86.88 108 TYR A O 1
ATOM 882 N N . LYS A 1 109 ? -0.156 -3.799 -21.156 1 82.75 109 LYS A N 1
ATOM 883 C CA . LYS A 1 109 ? -0.102 -5.121 -20.531 1 82.75 109 LYS A CA 1
ATOM 884 C C . LYS A 1 109 ? 1.247 -5.355 -19.859 1 82.75 109 LYS A C 1
ATOM 886 O O . LYS A 1 109 ? 1.78 -6.469 -19.906 1 82.75 109 LYS A O 1
ATOM 891 N N . LEU A 1 110 ? 1.851 -4.293 -19.453 1 88.62 110 LEU A N 1
ATOM 892 C CA . LEU A 1 110 ? 3.082 -4.367 -18.672 1 88.62 110 LEU A CA 1
ATOM 893 C C . LEU A 1 110 ? 2.781 -4.633 -17.203 1 88.62 110 LEU A C 1
ATOM 895 O O . LEU A 1 110 ? 2.955 -3.748 -16.359 1 88.62 110 LEU A O 1
ATOM 899 N N . ARG A 1 111 ? 2.502 -5.891 -16.844 1 88.56 111 ARG A N 1
ATOM 900 C CA . ARG A 1 111 ? 1.962 -6.242 -15.531 1 88.56 111 ARG A CA 1
ATOM 901 C C . ARG A 1 111 ? 2.992 -6.012 -14.43 1 88.56 111 ARG A C 1
ATOM 903 O O . ARG A 1 111 ? 2.643 -5.602 -13.32 1 88.56 111 ARG A O 1
ATOM 910 N N . GLY A 1 112 ? 4.27 -6.27 -14.773 1 89.44 112 GLY A N 1
ATOM 911 C CA . GLY A 1 112 ? 5.312 -6 -13.789 1 89.44 112 GLY A CA 1
ATOM 912 C C . GLY A 1 112 ? 5.414 -4.531 -13.422 1 89.44 112 GLY A C 1
ATOM 913 O O . GLY A 1 112 ? 5.441 -4.184 -12.242 1 89.44 112 GLY A O 1
ATOM 914 N N . ALA A 1 113 ? 5.5 -3.678 -14.422 1 92.69 113 ALA A N 1
ATOM 915 C CA . ALA A 1 113 ? 5.547 -2.236 -14.195 1 92.69 113 ALA A CA 1
ATOM 916 C C . ALA A 1 113 ? 4.281 -1.747 -13.5 1 92.69 113 ALA A C 1
ATOM 918 O O . ALA A 1 113 ? 4.344 -0.889 -12.617 1 92.69 113 ALA A O 1
ATOM 919 N N . ALA A 1 114 ? 3.182 -2.309 -13.875 1 93.5 114 ALA A N 1
ATOM 920 C CA . ALA A 1 114 ? 1.906 -1.935 -13.266 1 93.5 114 ALA A CA 1
ATOM 921 C C . ALA A 1 114 ? 1.872 -2.309 -11.789 1 93.5 114 ALA A C 1
ATOM 923 O O . ALA A 1 114 ? 1.265 -1.606 -10.977 1 93.5 114 ALA A O 1
ATOM 924 N N . LEU A 1 115 ? 2.475 -3.385 -11.5 1 92.75 115 LEU A N 1
ATOM 925 C CA . LEU A 1 115 ? 2.52 -3.82 -10.109 1 92.75 115 LEU A CA 1
ATOM 926 C C . LEU A 1 115 ? 3.291 -2.822 -9.25 1 92.75 115 LEU A C 1
ATOM 928 O O . LEU A 1 115 ? 2.803 -2.391 -8.203 1 92.75 115 LEU A O 1
ATOM 932 N N . ILE A 1 116 ? 4.441 -2.439 -9.695 1 93.25 116 ILE A N 1
ATOM 933 C CA . ILE A 1 116 ? 5.234 -1.452 -8.969 1 93.25 116 ILE A CA 1
ATOM 934 C C . ILE A 1 116 ? 4.461 -0.139 -8.875 1 93.25 116 ILE A C 1
ATOM 936 O O . ILE A 1 116 ? 4.379 0.462 -7.801 1 93.25 116 ILE A O 1
ATOM 940 N N . GLU A 1 117 ? 3.934 0.239 -9.984 1 95.5 117 GLU A N 1
ATOM 941 C CA . GLU A 1 117 ? 3.186 1.492 -10.047 1 95.5 117 GLU A CA 1
ATOM 942 C C . GLU A 1 117 ? 1.95 1.445 -9.156 1 95.5 117 GLU A C 1
ATOM 944 O O . GLU A 1 117 ? 1.538 2.467 -8.602 1 95.5 117 GLU A O 1
ATOM 949 N N . SER A 1 118 ? 1.401 0.258 -8.922 1 96.69 118 SER A N 1
ATOM 950 C CA . SER A 1 118 ? 0.215 0.13 -8.086 1 96.69 118 SER A CA 1
ATOM 951 C C . SER A 1 118 ? 0.522 0.488 -6.633 1 96.69 118 SER A C 1
ATOM 953 O O . SER A 1 118 ? -0.328 1.04 -5.93 1 96.69 118 SER A O 1
ATOM 955 N N . TYR A 1 119 ? 1.655 0.242 -6.141 1 96.44 119 TYR A N 1
ATOM 956 C CA . TYR A 1 119 ? 2.023 0.592 -4.773 1 96.44 119 TYR A CA 1
ATOM 957 C C . TYR A 1 119 ? 2.268 2.092 -4.641 1 96.44 119 TYR A C 1
ATOM 959 O O . TYR A 1 119 ? 1.977 2.684 -3.602 1 96.44 119 TYR A O 1
ATOM 967 N N . THR A 1 120 ? 2.891 2.654 -5.688 1 97.19 120 THR A N 1
ATOM 968 C CA . THR A 1 120 ? 3.021 4.105 -5.703 1 97.19 120 THR A CA 1
ATOM 969 C C . THR A 1 120 ? 1.651 4.773 -5.652 1 97.19 120 THR A C 1
ATOM 971 O O . THR A 1 120 ? 1.447 5.727 -4.898 1 97.19 120 THR A O 1
ATOM 974 N N . LEU A 1 121 ? 0.762 4.223 -6.406 1 97.69 121 LEU A N 1
ATOM 975 C CA . LEU A 1 121 ? -0.605 4.734 -6.414 1 97.69 121 LEU A CA 1
ATOM 976 C C . LEU A 1 121 ? -1.255 4.566 -5.047 1 97.69 121 LEU A C 1
ATOM 978 O O . LEU A 1 121 ? -1.871 5.5 -4.527 1 97.69 121 LEU A O 1
ATOM 982 N N . PHE A 1 122 ? -1.121 3.422 -4.461 1 98.06 122 PHE A N 1
ATOM 983 C CA . PHE A 1 122 ? -1.703 3.168 -3.148 1 98.06 122 PHE A CA 1
ATOM 984 C C . PHE A 1 122 ? -1.158 4.148 -2.115 1 98.06 122 PHE A C 1
ATOM 986 O O . PHE A 1 122 ? -1.913 4.684 -1.304 1 98.06 122 PHE A O 1
ATOM 993 N N . ALA A 1 123 ? 0.101 4.395 -2.158 1 98.31 123 ALA A N 1
ATOM 994 C CA . ALA A 1 123 ? 0.711 5.367 -1.253 1 98.31 123 ALA A CA 1
ATOM 995 C C . ALA A 1 123 ? 0.093 6.75 -1.436 1 98.31 123 ALA A C 1
ATOM 997 O O . ALA A 1 123 ? -0.239 7.422 -0.456 1 98.31 123 ALA A O 1
ATOM 998 N N . ALA A 1 124 ? -0.024 7.164 -2.637 1 98.31 124 ALA A N 1
ATOM 999 C CA . ALA A 1 124 ? -0.617 8.461 -2.936 1 98.31 124 ALA A CA 1
ATOM 1000 C C . ALA A 1 124 ? -2.061 8.531 -2.441 1 98.31 124 ALA A C 1
ATOM 1002 O O . ALA A 1 124 ? -2.49 9.562 -1.909 1 98.31 124 ALA A O 1
ATOM 1003 N N . VAL A 1 125 ? -2.785 7.426 -2.623 1 98.5 125 VAL A N 1
ATOM 1004 C CA . VAL A 1 125 ? -4.18 7.371 -2.195 1 98.5 125 VAL A CA 1
ATOM 1005 C C . VAL A 1 125 ? -4.258 7.473 -0.674 1 98.5 125 VAL A C 1
ATOM 1007 O O . VAL A 1 125 ? -5.145 8.141 -0.134 1 98.5 125 VAL A O 1
ATOM 1010 N N . ILE A 1 126 ? -3.348 6.871 -0.002 1 98.62 126 ILE A N 1
ATOM 1011 C CA . ILE A 1 126 ? -3.338 6.922 1.456 1 98.62 126 ILE A CA 1
ATOM 1012 C C . ILE A 1 126 ? -3.064 8.352 1.921 1 98.62 126 ILE A C 1
ATOM 1014 O O . ILE A 1 126 ? -3.746 8.859 2.812 1 98.62 126 ILE A O 1
ATOM 1018 N N . VAL A 1 127 ? -2.121 9.008 1.365 1 98.12 127 VAL A N 1
ATOM 1019 C CA . VAL A 1 127 ? -1.811 10.391 1.717 1 98.12 127 VAL A CA 1
ATOM 1020 C C . VAL A 1 127 ? -3.033 11.273 1.475 1 98.12 127 VAL A C 1
ATOM 1022 O O . VAL A 1 127 ? -3.396 12.086 2.324 1 98.12 127 VAL A O 1
ATOM 1025 N N . THR A 1 128 ? -3.654 11.047 0.348 1 98.19 128 THR A N 1
ATOM 1026 C CA . THR A 1 128 ? -4.844 11.82 0.011 1 98.19 128 THR A CA 1
ATOM 1027 C C . THR A 1 128 ? -5.969 11.547 1.006 1 98.19 128 THR A C 1
ATOM 1029 O O . THR A 1 128 ? -6.645 12.469 1.461 1 98.19 128 THR A O 1
ATOM 1032 N N . THR A 1 129 ? -6.172 10.297 1.34 1 98.56 129 THR A N 1
ATOM 1033 C CA . THR A 1 129 ? -7.207 9.891 2.283 1 98.56 129 THR A CA 1
ATOM 1034 C C . THR A 1 129 ? -7.012 10.578 3.631 1 98.56 129 THR A C 1
ATOM 1036 O O . THR A 1 129 ? -7.965 11.117 4.203 1 98.56 129 THR A O 1
ATOM 1039 N N . VAL A 1 130 ? -5.805 10.625 4.086 1 97.31 130 VAL A N 1
ATOM 1040 C CA . VAL A 1 130 ? -5.504 11.234 5.375 1 97.31 130 VAL A CA 1
ATOM 1041 C C . VAL A 1 130 ? -5.73 12.742 5.301 1 97.31 130 VAL A C 1
ATOM 1043 O O . VAL A 1 130 ? -6.305 13.336 6.219 1 97.31 130 VAL A O 1
ATOM 1046 N N . GLN A 1 131 ? -5.277 13.344 4.238 1 97.19 131 GLN A N 1
ATOM 1047 C CA . GLN A 1 131 ? -5.477 14.781 4.07 1 97.19 131 GLN A CA 1
ATOM 1048 C C . GLN A 1 131 ? -6.961 15.125 4.031 1 97.19 131 GLN A C 1
ATOM 1050 O O . GLN A 1 131 ? -7.395 16.094 4.652 1 97.19 131 GLN A O 1
ATOM 1055 N N . PHE A 1 132 ? -7.699 14.352 3.281 1 98.06 132 PHE A N 1
ATOM 1056 C CA . PHE A 1 132 ? -9.133 14.594 3.191 1 98.06 132 PHE A CA 1
ATOM 1057 C C . PHE A 1 132 ? -9.805 14.398 4.547 1 98.06 132 PHE A C 1
ATOM 1059 O O . PHE A 1 132 ? -10.672 15.18 4.934 1 98.06 132 PHE A O 1
ATOM 1066 N N . TYR A 1 133 ? -9.414 13.406 5.262 1 97.69 133 TYR A N 1
ATOM 1067 C CA . TYR A 1 133 ? -9.992 13.117 6.566 1 97.69 133 TYR A CA 1
ATOM 1068 C C . TYR A 1 133 ? -9.75 14.258 7.543 1 97.69 133 TYR A C 1
ATOM 1070 O O . TYR A 1 133 ? -10.625 14.602 8.336 1 97.69 133 TYR A O 1
ATOM 1078 N N . LYS A 1 134 ? -8.555 14.859 7.535 1 96.06 134 LYS A N 1
ATOM 1079 C CA . LYS A 1 134 ? -8.203 15.961 8.422 1 96.06 134 LYS A CA 1
ATOM 1080 C C . LYS A 1 134 ? -9.023 17.203 8.102 1 96.06 134 LYS A C 1
ATOM 1082 O O . LYS A 1 134 ? -9.359 17.984 9 1 96.06 134 LYS A O 1
ATOM 1087 N N . ALA A 1 135 ? -9.328 17.391 6.848 1 96.75 135 ALA A N 1
ATOM 1088 C CA . ALA A 1 135 ? -10.133 18.531 6.43 1 96.75 135 ALA A CA 1
ATOM 1089 C C . ALA A 1 135 ? -11.609 18.312 6.742 1 96.75 135 ALA A C 1
ATOM 1091 O O . ALA A 1 135 ? -12.297 19.219 7.215 1 96.75 135 ALA A O 1
ATOM 1092 N N . ASP A 1 136 ? -12.055 17.125 6.426 1 97.31 136 ASP A N 1
ATOM 1093 C CA . ASP A 1 136 ? -13.445 16.703 6.621 1 97.31 136 ASP A CA 1
ATOM 1094 C C . ASP A 1 136 ? -13.539 15.188 6.777 1 97.31 136 ASP A C 1
ATOM 1096 O O . ASP A 1 136 ? -13.156 14.438 5.875 1 97.31 136 ASP A O 1
ATOM 1100 N N . LYS A 1 137 ? -14.07 14.742 7.875 1 97.69 137 LYS A N 1
ATOM 1101 C CA . LYS A 1 137 ? -14.086 13.32 8.203 1 97.69 137 LYS A CA 1
ATOM 1102 C C . LYS A 1 137 ? -14.82 12.516 7.137 1 97.69 137 LYS A C 1
ATOM 1104 O O . LYS A 1 137 ? -14.383 11.422 6.77 1 97.69 137 LYS A O 1
ATOM 1109 N N . LEU A 1 138 ? -15.891 13.016 6.672 1 96.94 138 LEU A N 1
ATOM 1110 C CA . LEU A 1 138 ? -16.688 12.305 5.672 1 96.94 138 LEU A CA 1
ATOM 1111 C C . LEU A 1 138 ? -15.906 12.148 4.371 1 96.94 138 LEU A C 1
ATOM 1113 O O . LEU A 1 138 ? -16 11.117 3.701 1 96.94 138 LEU A O 1
ATOM 1117 N N . SER A 1 139 ? -15.156 13.141 4.016 1 97.75 139 SER A N 1
ATOM 1118 C CA . SER A 1 139 ? -14.359 13.086 2.793 1 97.75 139 SER A CA 1
ATOM 1119 C C . SER A 1 139 ? -13.312 11.977 2.869 1 97.75 139 SER A C 1
ATOM 1121 O O . SER A 1 139 ? -13.102 11.25 1.897 1 97.75 139 SER A O 1
ATOM 1123 N N . GLY A 1 140 ? -12.656 11.875 4 1 98.12 140 GLY A N 1
ATOM 1124 C CA . GLY A 1 140 ? -11.695 10.797 4.188 1 98.12 140 GLY A CA 1
ATOM 1125 C C . GLY A 1 140 ? -12.32 9.422 4.148 1 98.12 140 GLY A C 1
ATOM 1126 O O . GLY A 1 140 ? -11.758 8.492 3.557 1 98.12 140 GLY A O 1
ATOM 1127 N N . LEU A 1 141 ? -13.469 9.305 4.773 1 98.06 141 LEU A N 1
ATOM 1128 C CA . LEU A 1 141 ? -14.156 8.023 4.828 1 98.06 141 LEU A CA 1
ATOM 1129 C C . LEU A 1 141 ? -14.602 7.586 3.436 1 98.06 141 LEU A C 1
ATOM 1131 O O . LEU A 1 141 ? -14.57 6.395 3.119 1 98.06 141 LEU A O 1
ATOM 1135 N N . LEU A 1 142 ? -14.984 8.508 2.607 1 97.81 142 LEU A N 1
ATOM 1136 C CA . LEU A 1 142 ? -15.367 8.203 1.232 1 97.81 142 LEU A CA 1
ATOM 1137 C C . LEU A 1 142 ? -14.18 7.645 0.452 1 97.81 142 LEU A C 1
ATOM 1139 O O . LEU A 1 142 ? -14.352 6.801 -0.43 1 97.81 142 LEU A O 1
ATOM 1143 N N . MET A 1 143 ? -12.984 8.086 0.833 1 98.44 143 MET A N 1
ATOM 1144 C CA . MET A 1 143 ? -11.781 7.664 0.128 1 98.44 143 MET A CA 1
ATOM 1145 C C . MET A 1 143 ? -11.352 6.266 0.568 1 98.44 143 MET A C 1
ATOM 1147 O O . MET A 1 143 ? -10.547 5.617 -0.105 1 98.44 143 MET A O 1
ATOM 1151 N N . VAL A 1 144 ? -11.852 5.727 1.65 1 98.12 144 VAL A N 1
ATOM 1152 C CA . VAL A 1 144 ? -11.461 4.43 2.186 1 98.12 144 VAL A CA 1
ATOM 1153 C C . VAL A 1 144 ? -11.875 3.322 1.214 1 98.12 144 VAL A C 1
ATOM 1155 O O . VAL A 1 144 ? -11.148 2.34 1.043 1 98.12 144 VAL A O 1
ATOM 1158 N N . SER A 1 145 ? -13.016 3.475 0.585 1 97.31 145 SER A N 1
ATOM 1159 C CA . SER A 1 145 ? -13.43 2.486 -0.404 1 97.31 145 SER A CA 1
ATOM 1160 C C . SER A 1 145 ? -12.438 2.412 -1.562 1 97.31 145 SER A C 1
ATOM 1162 O O . SER A 1 145 ? -12.156 1.327 -2.078 1 97.31 145 SER A O 1
ATOM 1164 N N . TYR A 1 146 ? -11.977 3.555 -1.906 1 97.44 146 TYR A N 1
ATOM 1165 C CA . TYR A 1 146 ? -10.992 3.623 -2.98 1 97.44 146 TYR A CA 1
ATOM 1166 C C . TYR A 1 146 ? -9.672 2.98 -2.555 1 97.44 146 TYR A C 1
ATOM 1168 O O . TYR A 1 146 ? -9.094 2.193 -3.303 1 97.44 146 TYR A O 1
ATOM 1176 N N . ALA A 1 147 ? -9.242 3.258 -1.387 1 98.25 147 ALA A N 1
ATOM 1177 C CA . ALA A 1 147 ? -8.023 2.646 -0.858 1 98.25 147 ALA A CA 1
ATOM 1178 C C . ALA A 1 147 ? -8.148 1.126 -0.809 1 98.25 147 ALA A C 1
ATOM 1180 O O . ALA A 1 147 ? -7.227 0.406 -1.191 1 98.25 147 ALA A O 1
ATOM 1181 N N . SER A 1 148 ? -9.281 0.663 -0.397 1 97.31 148 SER A N 1
ATOM 1182 C CA . SER A 1 148 ? -9.531 -0.773 -0.331 1 97.31 148 SER A CA 1
ATOM 1183 C C . SER A 1 148 ? -9.484 -1.406 -1.717 1 97.31 148 SER A C 1
ATOM 1185 O O . SER A 1 148 ? -8.945 -2.5 -1.89 1 97.31 148 SER A O 1
ATOM 1187 N N . TRP A 1 149 ? -10.016 -0.744 -2.621 1 95.69 149 TRP A N 1
ATOM 1188 C CA . TRP A 1 149 ? -10.008 -1.259 -3.986 1 95.69 149 TRP A CA 1
ATOM 1189 C C . TRP A 1 149 ? -8.586 -1.313 -4.539 1 95.69 149 TRP A C 1
ATOM 1191 O O . TRP A 1 149 ? -8.25 -2.215 -5.309 1 95.69 149 TRP A O 1
ATOM 1201 N N . CYS A 1 150 ? -7.738 -0.326 -4.184 1 96.44 150 CYS A N 1
ATOM 1202 C CA . CYS A 1 150 ? -6.344 -0.335 -4.605 1 96.44 150 CYS A CA 1
ATOM 1203 C C . CYS A 1 150 ? -5.633 -1.587 -4.105 1 96.44 150 CYS A C 1
ATOM 1205 O O . CYS A 1 150 ? -4.793 -2.15 -4.809 1 96.44 150 CYS A O 1
ATOM 1207 N N . VAL A 1 151 ? -5.973 -2.039 -2.928 1 94.94 151 VAL A N 1
ATOM 1208 C CA . VAL A 1 151 ? -5.402 -3.26 -2.369 1 94.94 151 VAL A CA 1
ATOM 1209 C C . VAL A 1 151 ? -5.824 -4.461 -3.213 1 94.94 151 VAL A C 1
ATOM 1211 O O . VAL A 1 151 ? -4.992 -5.293 -3.58 1 94.94 151 VAL A O 1
ATOM 1214 N N . PHE A 1 152 ? -7.066 -4.523 -3.551 1 94.5 152 PHE A N 1
ATOM 1215 C CA . PHE A 1 152 ? -7.598 -5.617 -4.359 1 94.5 152 PHE A CA 1
ATOM 1216 C C . PHE A 1 152 ? -6.98 -5.605 -5.754 1 94.5 152 PHE A C 1
ATOM 1218 O O . PHE A 1 152 ? -6.609 -6.656 -6.277 1 94.5 152 PHE A O 1
ATOM 1225 N N . ALA A 1 153 ? -6.84 -4.43 -6.305 1 91.44 153 ALA A N 1
ATOM 1226 C CA . ALA A 1 153 ? -6.246 -4.297 -7.633 1 91.44 153 ALA A CA 1
ATOM 1227 C C . ALA A 1 153 ? -4.781 -4.73 -7.625 1 91.44 153 ALA A C 1
ATOM 1229 O O . ALA A 1 153 ? -4.309 -5.359 -8.578 1 91.44 153 ALA A O 1
ATOM 1230 N N . SER A 1 154 ? -4.113 -4.344 -6.578 1 93.88 154 SER A N 1
ATOM 1231 C CA . SER A 1 154 ? -2.719 -4.766 -6.465 1 93.88 154 SER A CA 1
ATOM 1232 C C . SER A 1 154 ? -2.605 -6.281 -6.336 1 93.88 154 SER A C 1
ATOM 1234 O O . SER A 1 154 ? -1.688 -6.891 -6.891 1 93.88 154 SER A O 1
ATOM 1236 N N . TYR A 1 155 ? -3.492 -6.941 -5.609 1 92.56 155 TYR A N 1
ATOM 1237 C CA . TYR A 1 155 ? -3.561 -8.391 -5.512 1 92.56 155 TYR A CA 1
ATOM 1238 C C . TYR A 1 155 ? -3.775 -9.023 -6.883 1 92.56 155 TYR A C 1
ATOM 1240 O O . TYR A 1 155 ? -3.068 -9.961 -7.262 1 92.56 155 TYR A O 1
ATOM 1248 N N . LEU A 1 156 ? -4.742 -8.539 -7.609 1 90.06 156 LEU A N 1
ATOM 1249 C CA . LEU A 1 156 ? -5.047 -9.07 -8.93 1 90.06 156 LEU A CA 1
ATOM 1250 C C . LEU A 1 156 ? -3.867 -8.883 -9.875 1 90.06 156 LEU A C 1
ATOM 1252 O O . LEU A 1 156 ? -3.566 -9.773 -10.68 1 90.06 156 LEU A O 1
ATOM 1256 N N . THR A 1 157 ? -3.207 -7.688 -9.758 1 91.56 157 THR A N 1
ATOM 1257 C CA . THR A 1 157 ? -2.057 -7.398 -10.609 1 91.56 157 THR A CA 1
ATOM 1258 C C . THR A 1 157 ? -0.911 -8.359 -10.32 1 91.56 157 THR A C 1
ATOM 1260 O O . THR A 1 157 ? -0.291 -8.891 -11.242 1 91.56 157 THR A O 1
ATOM 1263 N N . THR A 1 158 ? -0.686 -8.594 -9.062 1 90.94 158 THR A N 1
ATOM 1264 C CA . THR A 1 158 ? 0.369 -9.523 -8.664 1 90.94 158 THR A CA 1
ATOM 1265 C C . THR A 1 158 ? 0.062 -10.93 -9.164 1 90.94 158 THR A C 1
ATOM 1267 O O . THR A 1 158 ? 0.926 -11.594 -9.75 1 90.94 158 THR A O 1
ATOM 1270 N N . GLY A 1 159 ? -1.129 -11.406 -8.914 1 89.25 159 GLY A N 1
ATOM 1271 C CA . GLY A 1 159 ? -1.54 -12.727 -9.359 1 89.25 159 GLY A CA 1
ATOM 1272 C C . GLY A 1 159 ? -1.466 -12.898 -10.867 1 89.25 159 GLY A C 1
ATOM 1273 O O . GLY A 1 159 ? -0.989 -13.922 -11.359 1 89.25 159 GLY A O 1
ATOM 1274 N N . SER A 1 160 ? -2.014 -11.836 -11.531 1 85.75 160 SER A N 1
ATOM 1275 C CA . SER A 1 160 ? -1.976 -11.883 -12.984 1 85.75 160 SER A CA 1
ATOM 1276 C C . SER A 1 160 ? -0.542 -11.969 -13.5 1 85.75 160 SER A C 1
ATOM 1278 O O . SER A 1 160 ? -0.259 -12.695 -14.453 1 85.75 160 SER A O 1
ATOM 1280 N N . TRP A 1 161 ? 0.343 -11.266 -12.93 1 86.56 161 TRP A N 1
ATOM 1281 C CA . TRP A 1 161 ? 1.748 -11.273 -13.32 1 86.56 161 TRP A CA 1
ATOM 1282 C C . TRP A 1 161 ? 2.396 -12.617 -13.016 1 86.56 161 TRP A C 1
ATOM 1284 O O . TRP A 1 161 ? 3.068 -13.195 -13.875 1 86.56 161 TRP A O 1
ATOM 1294 N N . LEU A 1 162 ? 2.139 -13.172 -11.867 1 87 162 LEU A N 1
ATOM 1295 C CA . LEU A 1 162 ? 2.799 -14.391 -11.422 1 87 162 LEU A CA 1
ATOM 1296 C C . LEU A 1 162 ? 2.271 -15.609 -12.172 1 87 162 LEU A C 1
ATOM 1298 O O . LEU A 1 162 ? 3.029 -16.531 -12.477 1 87 162 LEU A O 1
ATOM 1302 N N . LEU A 1 163 ? 1.047 -15.562 -12.43 1 84.06 163 LEU A N 1
ATOM 1303 C CA . LEU A 1 163 ? 0.413 -16.734 -13.023 1 84.06 163 LEU A CA 1
ATOM 1304 C C . LEU A 1 163 ? 0.605 -16.75 -14.539 1 84.06 163 LEU A C 1
ATOM 1306 O O . LEU A 1 163 ? 0.381 -17.766 -15.188 1 84.06 163 LEU A O 1
ATOM 1310 N N . ASN A 1 164 ? 0.928 -15.586 -15.086 1 79.06 164 ASN A N 1
ATOM 1311 C CA . ASN A 1 164 ? 1.057 -15.492 -16.531 1 79.06 164 ASN A CA 1
ATOM 1312 C C . ASN A 1 164 ? 2.469 -15.086 -16.953 1 79.06 164 ASN A C 1
ATOM 1314 O O . ASN A 1 164 ? 2.66 -14.477 -18 1 79.06 164 ASN A O 1
ATOM 1318 N N . LYS A 1 165 ? 3.557 -15.195 -16.141 1 70.75 165 LYS A N 1
ATOM 1319 C CA . LYS A 1 165 ? 4.93 -14.805 -16.453 1 70.75 165 LYS A CA 1
ATOM 1320 C C . LYS A 1 165 ? 5.383 -15.391 -17.781 1 70.75 165 LYS A C 1
ATOM 1322 O O . LYS A 1 165 ? 6.203 -14.797 -18.484 1 70.75 165 LYS A O 1
ATOM 1327 N N . ASP A 1 166 ? 5.074 -16.578 -18.172 1 53.88 166 ASP A N 1
ATOM 1328 C CA . ASP A 1 166 ? 5.582 -17.156 -19.406 1 53.88 166 ASP A CA 1
ATOM 1329 C C . ASP A 1 166 ? 5.051 -16.406 -20.625 1 53.88 166 ASP A C 1
ATOM 1331 O O . ASP A 1 166 ? 5.449 -16.688 -21.75 1 53.88 166 ASP A O 1
ATOM 1335 N N . GLU A 1 167 ? 4.145 -15.438 -20.344 1 45.88 167 GLU A N 1
ATOM 1336 C CA . GLU A 1 167 ? 3.664 -14.797 -21.562 1 45.88 167 GLU A CA 1
ATOM 1337 C C . GLU A 1 167 ? 4.402 -13.492 -21.828 1 45.88 167 GLU A C 1
ATOM 1339 O O . GLU A 1 167 ? 4.812 -12.805 -20.891 1 45.88 167 GLU A O 1
ATOM 1344 N N . MET B 1 1 ? 24.656 22.5 34.5 1 32.88 1 MET B N 1
ATOM 1345 C CA . MET B 1 1 ? 23.391 21.859 34.156 1 32.88 1 MET B CA 1
ATOM 1346 C C . MET B 1 1 ? 23.609 20.641 33.281 1 32.88 1 MET B C 1
ATOM 1348 O O . MET B 1 1 ? 24.188 20.75 32.188 1 32.88 1 MET B O 1
ATOM 1352 N N . ASN B 1 2 ? 23.531 19.297 33.781 1 33.62 2 ASN B N 1
ATOM 1353 C CA . ASN B 1 2 ? 24.25 18.031 33.781 1 33.62 2 ASN B CA 1
ATOM 1354 C C . ASN B 1 2 ? 23.984 17.234 32.531 1 33.62 2 ASN B C 1
ATOM 1356 O O . ASN B 1 2 ? 22.844 17.188 32.031 1 33.62 2 ASN B O 1
ATOM 1360 N N . ARG B 1 3 ? 25.016 16.922 31.781 1 44.47 3 ARG B N 1
ATOM 1361 C CA . ARG B 1 3 ? 25.266 16 30.688 1 44.47 3 ARG B CA 1
ATOM 1362 C C . ARG B 1 3 ? 24.547 14.672 30.922 1 44.47 3 ARG B C 1
ATOM 1364 O O . ARG B 1 3 ? 24.5 13.82 30.031 1 44.47 3 ARG B O 1
ATOM 1371 N N . TYR B 1 4 ? 24.188 14.289 32.156 1 43.19 4 TYR B N 1
ATOM 1372 C CA . TYR B 1 4 ? 23.609 13.008 32.562 1 43.19 4 TYR B CA 1
ATOM 1373 C C . TYR B 1 4 ? 22.141 12.922 32.125 1 43.19 4 TYR B C 1
ATOM 1375 O O . TYR B 1 4 ? 21.609 11.82 31.953 1 43.19 4 TYR B O 1
ATOM 1383 N N . GLY B 1 5 ? 21.344 13.984 32.062 1 42.72 5 GLY B N 1
ATOM 1384 C CA . GLY B 1 5 ? 19.922 13.945 31.719 1 42.72 5 GLY B CA 1
ATOM 1385 C C . GLY B 1 5 ? 19.688 13.594 30.266 1 42.72 5 GLY B C 1
ATOM 1386 O O . GLY B 1 5 ? 18.609 13.133 29.891 1 42.72 5 GLY B O 1
ATOM 1387 N N . ARG B 1 6 ? 20.578 14.133 29.391 1 42.81 6 ARG B N 1
ATOM 1388 C CA . ARG B 1 6 ? 20.438 13.836 27.969 1 42.81 6 ARG B CA 1
ATOM 1389 C C . ARG B 1 6 ? 20.703 12.367 27.688 1 42.81 6 ARG B C 1
ATOM 1391 O O . ARG B 1 6 ? 20.141 11.797 26.75 1 42.81 6 ARG B O 1
ATOM 1398 N N . LEU B 1 7 ? 21.516 11.648 28.438 1 42.44 7 LEU B N 1
ATOM 1399 C CA . LEU B 1 7 ? 21.875 10.25 28.203 1 42.44 7 LEU B CA 1
ATOM 1400 C C . LEU B 1 7 ? 20.734 9.32 28.578 1 42.44 7 LEU B C 1
ATOM 1402 O O . LEU B 1 7 ? 20.625 8.219 28.047 1 42.44 7 LEU B O 1
ATOM 1406 N N . ILE B 1 8 ? 19.953 9.57 29.641 1 42 8 ILE B N 1
ATOM 1407 C CA . ILE B 1 8 ? 18.891 8.688 30.094 1 42 8 ILE B CA 1
ATOM 1408 C C . ILE B 1 8 ? 17.75 8.703 29.078 1 42 8 ILE B C 1
ATOM 1410 O O . ILE B 1 8 ? 17.109 7.668 28.844 1 42 8 ILE B O 1
ATOM 1414 N N . ILE B 1 9 ? 17.422 9.852 28.531 1 42.97 9 ILE B N 1
ATOM 1415 C CA . ILE B 1 9 ? 16.328 9.93 27.578 1 42.97 9 ILE B CA 1
ATOM 1416 C C . ILE B 1 9 ? 16.703 9.18 26.297 1 42.97 9 ILE B C 1
ATOM 1418 O O . ILE B 1 9 ? 15.852 8.555 25.656 1 42.97 9 ILE B O 1
ATOM 1422 N N . VAL B 1 10 ? 18.016 9.234 26.031 1 46 10 VAL B N 1
ATOM 1423 C CA . VAL B 1 10 ? 18.469 8.523 24.844 1 46 10 VAL B CA 1
ATOM 1424 C C . VAL B 1 10 ? 18.422 7.02 25.078 1 46 10 VAL B C 1
ATOM 1426 O O . VAL B 1 10 ? 18.266 6.238 24.141 1 46 10 VAL B O 1
ATOM 1429 N N . ASN B 1 11 ? 18.484 6.578 26.328 1 49.62 11 ASN B N 1
ATOM 1430 C CA . ASN B 1 11 ? 18.641 5.152 26.578 1 49.62 11 ASN B CA 1
ATOM 1431 C C . ASN B 1 11 ? 17.312 4.406 26.438 1 49.62 11 ASN B C 1
ATOM 1433 O O . ASN B 1 11 ? 17.297 3.188 26.266 1 49.62 11 ASN B O 1
ATOM 1437 N N . LYS B 1 12 ? 16.25 5.102 26.922 1 50.44 12 LYS B N 1
ATOM 1438 C CA . LYS B 1 12 ? 14.984 4.367 26.922 1 50.44 12 LYS B CA 1
ATOM 1439 C C . LYS B 1 12 ? 14.562 4.016 25.5 1 50.44 12 LYS B C 1
ATOM 1441 O O . LYS B 1 12 ? 14.203 2.871 25.219 1 50.44 12 LYS B O 1
ATOM 1446 N N . PRO B 1 13 ? 14.609 4.938 24.672 1 50.97 13 PRO B N 1
ATOM 1447 C CA . PRO B 1 13 ? 14.234 4.566 23.312 1 50.97 13 PRO B CA 1
ATOM 1448 C C . PRO B 1 13 ? 15.188 3.551 22.688 1 50.97 13 PRO B C 1
ATOM 1450 O O . PRO B 1 13 ? 14.758 2.67 21.938 1 50.97 13 PRO B O 1
ATOM 1453 N N . LEU B 1 14 ? 16.453 3.639 23.172 1 53.22 14 LEU B N 1
ATOM 1454 C CA . LEU B 1 14 ? 17.422 2.67 22.656 1 53.22 14 LEU B CA 1
ATOM 1455 C C . LEU B 1 14 ? 17.109 1.272 23.188 1 53.22 14 LEU B C 1
ATOM 1457 O O . LEU B 1 14 ? 17.328 0.278 22.5 1 53.22 14 LEU B O 1
ATOM 1461 N N . ARG B 1 15 ? 16.828 1.157 24.5 1 51.12 15 ARG B N 1
ATOM 1462 C CA . ARG B 1 15 ? 16.5 -0.145 25.062 1 51.12 15 ARG B CA 1
ATOM 1463 C C . ARG B 1 15 ? 15.258 -0.729 24.391 1 51.12 15 ARG B C 1
ATOM 1465 O O . ARG B 1 15 ? 15.211 -1.924 24.094 1 51.12 15 ARG B O 1
ATOM 1472 N N . ILE B 1 16 ? 14.258 0.057 24.266 1 50.75 16 ILE B N 1
ATOM 1473 C CA . ILE B 1 16 ? 13.07 -0.401 23.562 1 50.75 16 ILE B CA 1
ATOM 1474 C C . ILE B 1 16 ? 13.445 -0.797 22.125 1 50.75 16 ILE B C 1
ATOM 1476 O O . ILE B 1 16 ? 12.992 -1.825 21.625 1 50.75 16 ILE B O 1
ATOM 1480 N N . PHE B 1 17 ? 14.305 -0.015 21.625 1 51.72 17 PHE B N 1
ATOM 1481 C CA . PHE B 1 17 ? 14.836 -0.344 20.312 1 51.72 17 PHE B CA 1
ATOM 1482 C C . PHE B 1 17 ? 15.562 -1.684 20.344 1 51.72 17 PHE B C 1
ATOM 1484 O O . PHE B 1 17 ? 15.367 -2.521 19.453 1 51.72 17 PHE B O 1
ATOM 1491 N N . ARG B 1 18 ? 16.438 -1.824 21.25 1 50.12 18 ARG B N 1
ATOM 1492 C CA . ARG B 1 18 ? 17.172 -3.072 21.422 1 50.12 18 ARG B CA 1
ATOM 1493 C C . ARG B 1 18 ? 16.219 -4.246 21.609 1 50.12 18 ARG B C 1
ATOM 1495 O O . ARG B 1 18 ? 16.422 -5.32 21.047 1 50.12 18 ARG B O 1
ATOM 1502 N N . ASN B 1 19 ? 15.242 -4.066 22.359 1 50.34 19 ASN B N 1
ATOM 1503 C CA . ASN B 1 19 ? 14.289 -5.137 22.609 1 50.34 19 ASN B CA 1
ATOM 1504 C C . ASN B 1 19 ? 13.453 -5.457 21.375 1 50.34 19 ASN B C 1
ATOM 1506 O O . ASN B 1 19 ? 13.148 -6.621 21.109 1 50.34 19 ASN B O 1
ATOM 1510 N N . ILE B 1 20 ? 13.156 -4.504 20.766 1 51.91 20 ILE B N 1
ATOM 1511 C CA . ILE B 1 20 ? 12.383 -4.719 19.547 1 51.91 20 ILE B CA 1
ATOM 1512 C C . ILE B 1 20 ? 13.25 -5.422 18.516 1 51.91 20 ILE B C 1
ATOM 1514 O O . ILE B 1 20 ? 12.805 -6.375 17.875 1 51.91 20 ILE B O 1
ATOM 1518 N N . VAL B 1 21 ? 14.422 -4.941 18.375 1 51.03 21 VAL B N 1
ATOM 1519 C CA . VAL B 1 21 ? 15.344 -5.598 17.453 1 51.03 21 VAL B CA 1
ATOM 1520 C C . VAL B 1 21 ? 15.578 -7.039 17.891 1 51.03 21 VAL B C 1
ATOM 1522 O O . VAL B 1 21 ? 15.617 -7.949 17.062 1 51.03 21 VAL B O 1
ATOM 1525 N N . HIS B 1 22 ? 15.773 -7.219 19.094 1 48.34 22 HIS B N 1
ATOM 1526 C CA . HIS B 1 22 ? 16 -8.555 19.625 1 48.34 22 HIS B CA 1
ATOM 1527 C C . HIS B 1 22 ? 14.781 -9.445 19.438 1 48.34 22 HIS B C 1
ATOM 1529 O O . HIS B 1 22 ? 14.914 -10.656 19.234 1 48.34 22 HIS B O 1
ATOM 1535 N N . PHE B 1 23 ? 13.688 -8.945 19.578 1 46.34 23 PHE B N 1
ATOM 1536 C CA . PHE B 1 23 ? 12.484 -9.75 19.438 1 46.34 23 PHE B CA 1
ATOM 1537 C C . PHE B 1 23 ? 12.133 -9.961 17.969 1 46.34 23 PHE B C 1
ATOM 1539 O O . PHE B 1 23 ? 11.594 -11 17.594 1 46.34 23 PHE B O 1
ATOM 1546 N N . THR B 1 24 ? 12.328 -9.023 17.266 1 50.12 24 THR B N 1
ATOM 1547 C CA . THR B 1 24 ? 11.969 -9.164 15.852 1 50.12 24 THR B CA 1
ATOM 1548 C C . THR B 1 24 ? 13.039 -9.961 15.109 1 50.12 24 THR B C 1
ATOM 1550 O O . THR B 1 24 ? 12.734 -10.633 14.117 1 50.12 24 THR B O 1
ATOM 1553 N N . THR B 1 25 ? 14.258 -9.867 15.516 1 46.16 25 THR B N 1
ATOM 1554 C CA . THR B 1 25 ? 15.344 -10.594 14.859 1 46.16 25 THR B CA 1
ATOM 1555 C C . THR B 1 25 ? 15.117 -12.102 14.961 1 46.16 25 THR B C 1
ATOM 1557 O O . THR B 1 25 ? 15.273 -12.828 13.977 1 46.16 25 THR B O 1
ATOM 1560 N N . PRO B 1 26 ? 14.961 -12.523 16.125 1 43.66 26 PRO B N 1
ATOM 1561 C CA . PRO B 1 26 ? 14.859 -13.984 16.219 1 43.66 26 PRO B CA 1
ATOM 1562 C C . PRO B 1 26 ? 13.656 -14.539 15.461 1 43.66 26 PRO B C 1
ATOM 1564 O O . PRO B 1 26 ? 13.703 -15.656 14.945 1 43.66 26 PRO B O 1
ATOM 1567 N N . ILE B 1 27 ? 12.695 -13.93 15.516 1 46.62 27 ILE B N 1
ATOM 1568 C CA . ILE B 1 27 ? 11.492 -14.516 14.93 1 46.62 27 ILE B CA 1
ATOM 1569 C C . ILE B 1 27 ? 11.68 -14.68 13.422 1 46.62 27 ILE B C 1
ATOM 1571 O O . ILE B 1 27 ? 11.352 -15.734 12.859 1 46.62 27 ILE B O 1
ATOM 1575 N N . VAL B 1 28 ? 12.164 -13.648 12.812 1 48.44 28 VAL B N 1
ATOM 1576 C CA . VAL B 1 28 ? 12.391 -13.797 11.375 1 48.44 28 VAL B CA 1
ATOM 1577 C C . VAL B 1 28 ? 13.523 -14.789 11.125 1 48.44 28 VAL B C 1
ATOM 1579 O O . VAL B 1 28 ? 13.43 -15.648 10.242 1 48.44 28 VAL B O 1
ATOM 1582 N N . GLY B 1 29 ? 14.602 -14.57 11.805 1 44.66 29 GLY B N 1
ATOM 1583 C CA . GLY B 1 29 ? 15.734 -15.461 11.648 1 44.66 29 GLY B CA 1
ATOM 1584 C C . GLY B 1 29 ? 15.438 -16.891 12.062 1 44.66 29 GLY B C 1
ATOM 1585 O O . GLY B 1 29 ? 15.859 -17.844 11.398 1 44.66 29 GLY B O 1
ATOM 1586 N N . GLY B 1 30 ? 14.914 -17.016 13.172 1 43.25 30 GLY B N 1
ATOM 1587 C CA . GLY B 1 30 ? 14.75 -18.359 13.719 1 43.25 30 GLY B CA 1
ATOM 1588 C C . GLY B 1 30 ? 13.797 -19.219 12.914 1 43.25 30 GLY B C 1
ATOM 1589 O O . GLY B 1 30 ? 14.07 -20.391 12.672 1 43.25 30 GLY B O 1
ATOM 1590 N N . THR B 1 31 ? 12.695 -18.672 12.688 1 44.53 31 THR B N 1
ATOM 1591 C CA . THR B 1 31 ? 11.734 -19.531 12.008 1 44.53 31 THR B CA 1
ATOM 1592 C C . THR B 1 31 ? 12.195 -19.859 10.594 1 44.53 31 THR B C 1
ATOM 1594 O O . THR B 1 31 ? 11.961 -20.969 10.094 1 44.53 31 THR B O 1
ATOM 1597 N N . LEU B 1 32 ? 12.789 -18.875 9.953 1 44.22 32 LEU B N 1
ATOM 1598 C CA . LEU B 1 32 ? 13.266 -19.188 8.609 1 44.22 32 LEU B CA 1
ATOM 1599 C C . LEU B 1 32 ? 14.398 -20.203 8.648 1 44.22 32 LEU B C 1
ATOM 1601 O O . LEU B 1 32 ? 14.43 -21.141 7.852 1 44.22 32 LEU B O 1
ATOM 1605 N N . ILE B 1 33 ? 15.359 -19.984 9.516 1 40.47 33 ILE B N 1
ATOM 1606 C CA . ILE B 1 33 ? 16.422 -20.969 9.656 1 40.47 33 ILE B CA 1
ATOM 1607 C C . ILE B 1 33 ? 15.852 -22.297 10.164 1 40.47 33 ILE B C 1
ATOM 1609 O O . ILE B 1 33 ? 16.234 -23.375 9.695 1 40.47 33 ILE B O 1
ATOM 1613 N N . GLY B 1 34 ? 15.016 -22.188 11.062 1 43.03 34 GLY B N 1
ATOM 1614 C CA . GLY B 1 34 ? 14.516 -23.453 11.578 1 43.03 34 GLY B CA 1
ATOM 1615 C C . GLY B 1 34 ? 13.742 -24.25 10.555 1 43.03 34 GLY B C 1
ATOM 1616 O O . GLY B 1 34 ? 13.883 -25.484 10.477 1 43.03 34 GLY B O 1
ATOM 1617 N N . ARG B 1 35 ? 12.945 -23.562 9.766 1 45.09 35 ARG B N 1
ATOM 1618 C CA . ARG B 1 35 ? 12.234 -24.344 8.75 1 45.09 35 ARG B CA 1
ATOM 1619 C C . ARG B 1 35 ? 13.188 -24.828 7.66 1 45.09 35 ARG B C 1
ATOM 1621 O O . ARG B 1 35 ? 12.953 -25.875 7.047 1 45.09 35 ARG B O 1
ATOM 1628 N N . TYR B 1 36 ? 14.203 -24.062 7.316 1 41.78 36 TYR B N 1
ATOM 1629 C CA . TYR B 1 36 ? 15.156 -24.656 6.387 1 41.78 36 TYR B CA 1
ATOM 1630 C C . TYR B 1 36 ? 15.82 -25.891 6.992 1 41.78 36 TYR B C 1
ATOM 1632 O O . TYR B 1 36 ? 16.047 -26.875 6.293 1 41.78 36 TYR B O 1
ATOM 1640 N N . ALA B 1 37 ? 16.156 -25.875 8.25 1 41.09 37 ALA B N 1
ATOM 1641 C CA . ALA B 1 37 ? 16.812 -27.047 8.859 1 41.09 37 ALA B CA 1
ATOM 1642 C C . ALA B 1 37 ? 15.836 -28.203 9 1 41.09 37 ALA B C 1
ATOM 1644 O O . ALA B 1 37 ? 16.219 -29.359 8.844 1 41.09 37 ALA B O 1
ATOM 1645 N N . THR B 1 38 ? 14.594 -27.906 9.344 1 40.66 38 THR B N 1
ATOM 1646 C CA . THR B 1 38 ? 13.719 -29.062 9.531 1 40.66 38 THR B CA 1
ATOM 1647 C C . THR B 1 38 ? 13.18 -29.547 8.188 1 40.66 38 THR B C 1
ATOM 1649 O O . THR B 1 38 ? 12.438 -30.531 8.133 1 40.66 38 THR B O 1
ATOM 1652 N N . ARG B 1 39 ? 13.344 -28.797 7.047 1 42.22 39 ARG B N 1
ATOM 1653 C CA . ARG B 1 39 ? 12.938 -29.406 5.785 1 42.22 39 ARG B CA 1
ATOM 1654 C C . ARG B 1 39 ? 13.742 -30.672 5.5 1 42.22 39 ARG B C 1
ATOM 1656 O O . ARG B 1 39 ? 13.523 -31.328 4.488 1 42.22 39 ARG B O 1
ATOM 1663 N N . ASN B 1 40 ? 14.867 -30.906 6.004 1 36.44 40 ASN B N 1
ATOM 1664 C CA . ASN B 1 40 ? 15.43 -32.219 5.664 1 36.44 40 ASN B CA 1
ATOM 1665 C C . ASN B 1 40 ? 14.492 -33.344 6.07 1 36.44 40 ASN B C 1
ATOM 1667 O O . ASN B 1 40 ? 14.672 -34.469 5.637 1 36.44 40 ASN B O 1
ATOM 1671 N N . ALA B 1 41 ? 13.82 -33.5 7.223 1 36.5 41 ALA B N 1
ATOM 1672 C CA . ALA B 1 41 ? 13.344 -34.844 7.547 1 36.5 41 ALA B CA 1
ATOM 1673 C C . ALA B 1 41 ? 12.164 -35.219 6.66 1 36.5 41 ALA B C 1
ATOM 1675 O O . ALA B 1 41 ? 12.094 -36.344 6.172 1 36.5 41 ALA B O 1
ATOM 1676 N N . ARG B 1 42 ? 10.727 -35.031 6.949 1 40.09 42 ARG B N 1
ATOM 1677 C CA . ARG B 1 42 ? 9.695 -35.875 6.379 1 40.09 42 ARG B CA 1
ATOM 1678 C C . ARG B 1 42 ? 9.531 -35.625 4.887 1 40.09 42 ARG B C 1
ATOM 1680 O O . ARG B 1 42 ? 9.672 -34.5 4.422 1 40.09 42 ARG B O 1
ATOM 1687 N N . GLN B 1 43 ? 9.406 -36.719 3.898 1 39.38 43 GLN B N 1
ATOM 1688 C CA . GLN B 1 43 ? 9.172 -37.125 2.512 1 39.38 43 GLN B CA 1
ATOM 1689 C C . GLN B 1 43 ? 8.164 -36.188 1.84 1 39.38 43 GLN B C 1
ATOM 1691 O O . GLN B 1 43 ? 8.344 -35.812 0.684 1 39.38 43 GLN B O 1
ATOM 1696 N N . ASP B 1 44 ? 6.703 -36.281 2.162 1 38.25 44 ASP B N 1
ATOM 1697 C CA . ASP B 1 44 ? 5.543 -35.75 1.449 1 38.25 44 ASP B CA 1
ATOM 1698 C C . ASP B 1 44 ? 5.508 -34.219 1.509 1 38.25 44 ASP B C 1
ATOM 1700 O O . ASP B 1 44 ? 4.438 -33.625 1.417 1 38.25 44 ASP B O 1
ATOM 1704 N N . TYR B 1 45 ? 6.312 -33.469 2.186 1 45.41 45 TYR B N 1
ATOM 1705 C CA . TYR B 1 45 ? 6.238 -32.031 2.396 1 45.41 45 TYR B CA 1
ATOM 1706 C C . TYR B 1 45 ? 6.316 -31.281 1.072 1 45.41 45 TYR B C 1
ATOM 1708 O O . TYR B 1 45 ? 7.355 -31.281 0.406 1 45.41 45 TYR B O 1
ATOM 1716 N N . GLN B 1 46 ? 5.305 -31.281 0.29 1 50.16 46 GLN B N 1
ATOM 1717 C CA . GLN B 1 46 ? 5.211 -30.484 -0.93 1 50.16 46 GLN B CA 1
ATOM 1718 C C . GLN B 1 46 ? 5.961 -29.172 -0.786 1 50.16 46 GLN B C 1
ATOM 1720 O O . GLN B 1 46 ? 5.766 -28.438 0.189 1 50.16 46 GLN B O 1
ATOM 1725 N N . LYS B 1 47 ? 7.234 -29.016 -1.239 1 62.47 47 LYS B N 1
ATOM 1726 C CA . LYS B 1 47 ? 8.156 -27.875 -1.243 1 62.47 47 LYS B CA 1
ATOM 1727 C C . LYS B 1 47 ? 7.43 -26.578 -1.58 1 62.47 47 LYS B C 1
ATOM 1729 O O . LYS B 1 47 ? 6.684 -26.516 -2.559 1 62.47 47 LYS B O 1
ATOM 1734 N N . GLU B 1 48 ? 7.293 -25.672 -0.628 1 72.81 48 GLU B N 1
ATOM 1735 C CA . GLU B 1 48 ? 6.742 -24.328 -0.833 1 72.81 48 GLU B CA 1
ATOM 1736 C C . GLU B 1 48 ? 7.391 -23.656 -2.033 1 72.81 48 GLU B C 1
ATOM 1738 O O . GLU B 1 48 ? 8.609 -23.734 -2.223 1 72.81 48 GLU B O 1
ATOM 1743 N N . GLN B 1 49 ? 6.582 -23.328 -2.92 1 81.81 49 GLN B N 1
ATOM 1744 C CA . GLN B 1 49 ? 7.066 -22.578 -4.074 1 81.81 49 GLN B CA 1
ATOM 1745 C C . GLN B 1 49 ? 7.254 -21.109 -3.736 1 81.81 49 GLN B C 1
ATOM 1747 O O . GLN B 1 49 ? 6.395 -20.5 -3.094 1 81.81 49 GLN B O 1
ATOM 1752 N N . ASN B 1 50 ? 8.398 -20.672 -4.043 1 85.19 50 ASN B N 1
ATOM 1753 C CA . ASN B 1 50 ? 8.688 -19.25 -3.842 1 85.19 50 ASN B CA 1
ATOM 1754 C C . ASN B 1 50 ? 8.438 -18.438 -5.113 1 85.19 50 ASN B C 1
ATOM 1756 O O . ASN B 1 50 ? 8.727 -18.906 -6.215 1 85.19 50 ASN B O 1
ATOM 1760 N N . PRO B 1 51 ? 7.887 -17.25 -4.871 1 88 51 PRO B N 1
ATOM 1761 C CA . PRO B 1 51 ? 7.746 -16.391 -6.047 1 88 51 PRO B CA 1
ATOM 1762 C C . PRO B 1 51 ? 9.094 -15.992 -6.652 1 88 51 PRO B C 1
ATOM 1764 O O . PRO B 1 51 ? 10.125 -16.078 -5.98 1 88 51 PRO B O 1
ATOM 1767 N N . PRO B 1 52 ? 8.984 -15.555 -7.898 1 88.69 52 PRO B N 1
ATOM 1768 C CA . PRO B 1 52 ? 10.211 -15.078 -8.531 1 88.69 52 PRO B CA 1
ATOM 1769 C C . PRO B 1 52 ? 10.883 -13.953 -7.742 1 88.69 52 PRO B C 1
ATOM 1771 O O . PRO B 1 52 ? 10.188 -13.109 -7.16 1 88.69 52 PRO B O 1
ATOM 1774 N N . PHE B 1 53 ? 12.25 -13.984 -7.664 1 89.19 53 PHE B N 1
ATOM 1775 C CA . PHE B 1 53 ? 13.086 -12.953 -7.059 1 89.19 53 PHE B CA 1
ATOM 1776 C C . PHE B 1 53 ? 13.07 -13.07 -5.539 1 89.19 53 PHE B C 1
ATOM 1778 O O . PHE B 1 53 ? 13.477 -12.141 -4.836 1 89.19 53 PHE B O 1
ATOM 1785 N N . SER B 1 54 ? 12.594 -14.242 -5.098 1 90.25 54 SER B N 1
ATOM 1786 C CA . SER B 1 54 ? 12.664 -14.461 -3.656 1 90.25 54 SER B CA 1
ATOM 1787 C C . SER B 1 54 ? 14.102 -14.609 -3.188 1 90.25 54 SER B C 1
ATOM 1789 O O . SER B 1 54 ? 14.836 -15.469 -3.684 1 90.25 54 SER B O 1
ATOM 1791 N N . PRO B 1 55 ? 14.43 -13.766 -2.242 1 90.44 55 PRO B N 1
ATOM 1792 C CA . PRO B 1 55 ? 15.805 -13.883 -1.754 1 90.44 55 PRO B CA 1
ATOM 1793 C C . PRO B 1 55 ? 15.984 -15.023 -0.759 1 90.44 55 PRO B C 1
ATOM 1795 O O . PRO B 1 55 ? 15 -15.562 -0.247 1 90.44 55 PRO B O 1
ATOM 1798 N N . PRO B 1 56 ? 17.344 -15.398 -0.628 1 87.62 56 PRO B N 1
ATOM 1799 C CA . PRO B 1 56 ? 17.578 -16.391 0.42 1 87.62 56 PRO B CA 1
ATOM 1800 C C . PRO B 1 56 ? 17.094 -15.938 1.791 1 87.62 56 PRO B C 1
ATOM 1802 O O . PRO B 1 56 ? 17 -14.734 2.055 1 87.62 56 PRO B O 1
ATOM 1805 N N . GLY B 1 57 ? 16.812 -16.922 2.588 1 82.94 57 GLY B N 1
ATOM 1806 C CA . GLY B 1 57 ? 16.25 -16.656 3.902 1 82.94 57 GLY B CA 1
ATOM 1807 C C . GLY B 1 57 ? 17.094 -15.719 4.742 1 82.94 57 GLY B C 1
ATOM 1808 O O . GLY B 1 57 ? 16.547 -14.867 5.461 1 82.94 57 GLY B O 1
ATOM 1809 N N . LEU B 1 58 ? 18.375 -15.805 4.656 1 83.06 58 LEU B N 1
ATOM 1810 C CA . LEU B 1 58 ? 19.312 -15.016 5.457 1 83.06 58 LEU B CA 1
ATOM 1811 C C . LEU B 1 58 ? 19.203 -13.539 5.117 1 83.06 58 LEU B C 1
ATOM 1813 O O . LEU B 1 58 ? 19.641 -12.68 5.891 1 83.06 58 LEU B O 1
ATOM 1817 N N . THR B 1 59 ? 18.562 -13.164 3.996 1 87.06 59 THR B N 1
ATOM 1818 C CA . THR B 1 59 ? 18.406 -11.781 3.555 1 87.06 59 THR B CA 1
ATOM 1819 C C . THR B 1 59 ? 17.469 -11.016 4.496 1 87.06 59 THR B C 1
ATOM 1821 O O . THR B 1 59 ? 17.688 -9.836 4.77 1 87.06 59 THR B O 1
ATOM 1824 N N . PHE B 1 60 ? 16.672 -11.727 5.105 1 85.5 60 PHE B N 1
ATOM 1825 C CA . PHE B 1 60 ? 15.609 -11.055 5.848 1 85.5 60 PHE B CA 1
ATOM 1826 C C . PHE B 1 60 ? 16.141 -10.5 7.164 1 85.5 60 PHE B C 1
ATOM 1828 O O . PHE B 1 60 ? 16.016 -9.305 7.43 1 85.5 60 PHE B O 1
ATOM 1835 N N . PRO B 1 61 ? 16.812 -11.297 7.984 1 84 61 PRO B N 1
ATOM 1836 C CA . PRO B 1 61 ? 17.328 -10.703 9.227 1 84 61 PRO B CA 1
ATOM 1837 C C . PRO B 1 61 ? 18.344 -9.602 8.969 1 84 61 PRO B C 1
ATOM 1839 O O . PRO B 1 61 ? 18.453 -8.648 9.75 1 84 61 PRO B O 1
ATOM 1842 N N . ILE B 1 62 ? 19.031 -9.648 7.938 1 88 62 ILE B N 1
ATOM 1843 C CA . ILE B 1 62 ? 20.031 -8.641 7.598 1 88 62 ILE B CA 1
ATOM 1844 C C . ILE B 1 62 ? 19.344 -7.34 7.207 1 88 62 ILE B C 1
ATOM 1846 O O . ILE B 1 62 ? 19.625 -6.277 7.77 1 88 62 ILE B O 1
ATOM 1850 N N . VAL B 1 63 ? 18.406 -7.418 6.34 1 91.19 63 VAL B N 1
ATOM 1851 C CA . VAL B 1 63 ? 17.719 -6.234 5.84 1 91.19 63 VAL B CA 1
ATOM 1852 C C . VAL B 1 63 ? 16.891 -5.609 6.961 1 91.19 63 VAL B C 1
ATOM 1854 O O . VAL B 1 63 ? 16.922 -4.395 7.164 1 91.19 63 VAL B O 1
ATOM 1857 N N . TRP B 1 64 ? 16.297 -6.371 7.734 1 90.31 64 TRP B N 1
ATOM 1858 C CA . TRP B 1 64 ? 15.43 -5.84 8.781 1 90.31 64 TRP B CA 1
ATOM 1859 C C . TRP B 1 64 ? 16.25 -5.18 9.883 1 90.31 64 TRP B C 1
ATOM 1861 O O . TRP B 1 64 ? 15.812 -4.195 10.484 1 90.31 64 TRP B O 1
ATOM 1871 N N . SER B 1 65 ? 17.375 -5.797 10.156 1 90.19 65 SER B N 1
ATOM 1872 C CA . SER B 1 65 ? 18.25 -5.141 11.125 1 90.19 65 SER B CA 1
ATOM 1873 C C . SER B 1 65 ? 18.578 -3.717 10.695 1 90.19 65 SER B C 1
ATOM 1875 O O . SER B 1 65 ? 18.5 -2.783 11.5 1 90.19 65 SER B O 1
ATOM 1877 N N . GLY B 1 66 ? 18.969 -3.562 9.453 1 93.25 66 GLY B N 1
ATOM 1878 C CA . GLY B 1 66 ? 19.234 -2.234 8.922 1 93.25 66 GLY B CA 1
ATOM 1879 C C . GLY B 1 66 ? 18.016 -1.326 8.945 1 93.25 66 GLY B C 1
ATOM 1880 O O . GLY B 1 66 ? 18.125 -0.149 9.297 1 93.25 66 GLY B O 1
ATOM 1881 N N . LEU B 1 67 ? 16.906 -1.866 8.664 1 94.94 67 LEU B N 1
ATOM 1882 C CA . LEU B 1 67 ? 15.672 -1.08 8.625 1 94.94 67 LEU B CA 1
ATOM 1883 C C . LEU B 1 67 ? 15.289 -0.604 10.016 1 94.94 67 LEU B C 1
ATOM 1885 O O . LEU B 1 67 ? 14.859 0.54 10.195 1 94.94 67 LEU B O 1
ATOM 1889 N N . TYR B 1 68 ? 15.492 -1.398 10.992 1 93.62 68 TYR B N 1
ATOM 1890 C CA . TYR B 1 68 ? 15.133 -1.02 12.352 1 93.62 68 TYR B CA 1
ATOM 1891 C C . TYR B 1 68 ? 16.047 0.084 12.875 1 93.62 68 TYR B C 1
ATOM 1893 O O . TYR B 1 68 ? 15.594 0.992 13.578 1 93.62 68 TYR B O 1
ATOM 1901 N N . VAL B 1 69 ? 17.266 -0.066 12.531 1 93.38 69 VAL B N 1
ATOM 1902 C CA . VAL B 1 69 ? 18.203 0.996 12.898 1 93.38 69 VAL B CA 1
ATOM 1903 C C . VAL B 1 69 ? 17.781 2.305 12.234 1 93.38 69 VAL B C 1
ATOM 1905 O O . VAL B 1 69 ? 17.703 3.346 12.891 1 93.38 69 VAL B O 1
ATOM 1908 N N . ALA B 1 70 ? 17.484 2.238 10.938 1 96.06 70 ALA B N 1
ATOM 1909 C CA . ALA B 1 70 ? 17.062 3.424 10.203 1 96.06 70 ALA B CA 1
ATOM 1910 C C . ALA B 1 70 ? 15.781 4.016 10.805 1 96.06 70 ALA B C 1
ATOM 1912 O O . ALA B 1 70 ? 15.672 5.234 10.961 1 96.06 70 ALA B O 1
ATOM 1913 N N . MET B 1 71 ? 14.898 3.182 11.188 1 96.94 71 MET B N 1
ATOM 1914 C CA . MET B 1 71 ? 13.648 3.641 11.797 1 96.94 71 MET B CA 1
ATOM 1915 C C . MET B 1 71 ? 13.914 4.34 13.125 1 96.94 71 MET B C 1
ATOM 1917 O O . MET B 1 71 ? 13.281 5.352 13.43 1 96.94 71 MET B O 1
ATOM 1921 N N . GLY B 1 72 ? 14.766 3.773 13.875 1 94.81 72 GLY B N 1
ATOM 1922 C CA . GLY B 1 72 ? 15.102 4.375 15.156 1 94.81 72 GLY B CA 1
ATOM 1923 C C . GLY B 1 72 ? 15.711 5.762 15.023 1 94.81 72 GLY B C 1
ATOM 1924 O O . GLY B 1 72 ? 15.305 6.691 15.727 1 94.81 72 GLY B O 1
ATOM 1925 N N . ILE B 1 73 ? 16.641 5.848 14.148 1 95.88 73 ILE B N 1
ATOM 1926 C CA . ILE B 1 73 ? 17.281 7.137 13.898 1 95.88 73 ILE B CA 1
ATOM 1927 C C . ILE B 1 73 ? 16.25 8.133 13.383 1 95.88 73 ILE B C 1
ATOM 1929 O O . ILE B 1 73 ? 16.188 9.266 13.875 1 95.88 73 ILE B O 1
ATOM 1933 N N . ALA B 1 74 ? 15.508 7.66 12.398 1 97.62 74 ALA B N 1
ATOM 1934 C CA . ALA B 1 74 ? 14.484 8.531 11.812 1 97.62 74 ALA B CA 1
ATOM 1935 C C . ALA B 1 74 ? 13.516 9.031 12.875 1 97.62 74 ALA B C 1
ATOM 1937 O O . ALA B 1 74 ? 13.164 10.219 12.898 1 97.62 74 ALA B O 1
ATOM 1938 N N . TYR B 1 75 ? 13.117 8.195 13.742 1 96.75 75 TYR B N 1
ATOM 1939 C CA . TYR B 1 75 ? 12.172 8.547 14.797 1 96.75 75 TYR B CA 1
ATOM 1940 C C . TYR B 1 75 ? 12.766 9.578 15.742 1 96.75 75 TYR B C 1
ATOM 1942 O O . TYR B 1 75 ? 12.109 10.57 16.078 1 96.75 75 TYR B O 1
ATOM 1950 N N . THR B 1 76 ? 13.938 9.352 16.172 1 95.5 76 THR B N 1
ATOM 1951 C CA . THR B 1 76 ? 14.586 10.234 17.125 1 95.5 76 THR B CA 1
ATOM 1952 C C . THR B 1 76 ? 14.734 11.641 16.562 1 95.5 76 THR B C 1
ATOM 1954 O O . THR B 1 76 ? 14.398 12.625 17.219 1 95.5 76 THR B O 1
ATOM 1957 N N . VAL B 1 77 ? 15.172 11.75 15.344 1 96.44 77 VAL B N 1
ATOM 1958 C CA . VAL B 1 77 ? 15.398 13.039 14.695 1 96.44 77 VAL B CA 1
ATOM 1959 C C . VAL B 1 77 ? 14.062 13.734 14.461 1 96.44 77 VAL B C 1
ATOM 1961 O O . VAL B 1 77 ? 13.906 14.922 14.75 1 96.44 77 VAL B O 1
ATOM 1964 N N . ALA B 1 78 ? 13.102 13.008 13.938 1 96.75 78 ALA B N 1
ATOM 1965 C CA . ALA B 1 78 ? 11.789 13.578 13.656 1 96.75 78 ALA B CA 1
ATOM 1966 C C . ALA B 1 78 ? 11.117 14.07 14.938 1 96.75 78 ALA B C 1
ATOM 1968 O O . ALA B 1 78 ? 10.477 15.125 14.945 1 96.75 78 ALA B O 1
ATOM 1969 N N . ARG B 1 79 ? 11.211 13.281 15.914 1 94.88 79 ARG B N 1
ATOM 1970 C CA . ARG B 1 79 ? 10.586 13.633 17.188 1 94.88 79 ARG B CA 1
ATOM 1971 C C . ARG B 1 79 ? 11.18 14.914 17.75 1 94.88 79 ARG B C 1
ATOM 1973 O O . ARG B 1 79 ? 10.453 15.766 18.281 1 94.88 79 ARG B O 1
ATOM 1980 N N . ASP B 1 80 ? 12.438 15.086 17.688 1 93.75 80 ASP B N 1
ATOM 1981 C CA . ASP B 1 80 ? 13.117 16.281 18.188 1 93.75 80 ASP B CA 1
ATOM 1982 C C . ASP B 1 80 ? 12.75 17.5 17.359 1 93.75 80 ASP B C 1
ATOM 1984 O O . ASP B 1 80 ? 12.578 18.594 17.891 1 93.75 80 ASP B O 1
ATOM 1988 N N . ALA B 1 81 ? 12.555 17.328 16.047 1 93 81 ALA B N 1
ATOM 1989 C CA . ALA B 1 81 ? 12.297 18.422 15.125 1 93 81 ALA B CA 1
ATOM 1990 C C . ALA B 1 81 ? 10.836 18.859 15.18 1 93 81 ALA B C 1
ATOM 1992 O O . ALA B 1 81 ? 10.523 20.047 15.039 1 93 81 ALA B O 1
ATOM 1993 N N . GLY B 1 82 ? 9.93 17.984 15.094 1 86.88 82 GLY B N 1
ATOM 1994 C CA . GLY B 1 82 ? 8.523 18.281 14.914 1 86.88 82 GLY B CA 1
ATOM 1995 C C . GLY B 1 82 ? 7.793 18.547 16.219 1 86.88 82 GLY B C 1
ATOM 1996 O O . GLY B 1 82 ? 6.973 19.469 16.297 1 86.88 82 GLY B O 1
ATOM 1997 N N . GLN B 1 83 ? 8.086 18.078 17.391 1 83.62 83 GLN B N 1
ATOM 1998 C CA . GLN B 1 83 ? 7.434 18.125 18.688 1 83.62 83 GLN B CA 1
ATOM 1999 C C . GLN B 1 83 ? 5.93 17.922 18.562 1 83.62 83 GLN B C 1
ATOM 2001 O O . GLN B 1 83 ? 5.145 18.609 19.203 1 83.62 83 GLN B O 1
ATOM 2006 N N . ASN B 1 84 ? 5.434 17.109 17.625 1 90 84 ASN B N 1
ATOM 2007 C CA . ASN B 1 84 ? 4.043 16.766 17.375 1 90 84 ASN B CA 1
ATOM 2008 C C . ASN B 1 84 ? 3.715 15.359 17.875 1 90 84 ASN B C 1
ATOM 2010 O O . ASN B 1 84 ? 4.5 14.43 17.703 1 90 84 ASN B O 1
ATOM 2014 N N . LYS B 1 85 ? 2.568 15.234 18.531 1 93.06 85 LYS B N 1
ATOM 2015 C CA . LYS B 1 85 ? 2.156 13.961 19.109 1 93.06 85 LYS B CA 1
ATOM 2016 C C . LYS B 1 85 ? 1.859 12.93 18.031 1 93.06 85 LYS B C 1
ATOM 2018 O O . LYS B 1 85 ? 1.81 11.734 18.297 1 93.06 85 LYS B O 1
ATOM 2023 N N . SER B 1 86 ? 1.629 13.367 16.891 1 94 86 SER B N 1
ATOM 2024 C CA . SER B 1 86 ? 1.316 12.445 15.805 1 94 86 SER B CA 1
ATOM 2025 C C . SER B 1 86 ? 2.539 11.625 15.406 1 94 86 SER B C 1
ATOM 2027 O O . SER B 1 86 ? 2.406 10.531 14.852 1 94 86 SER B O 1
ATOM 2029 N N . ILE B 1 87 ? 3.713 12.141 15.711 1 96.25 87 ILE B N 1
ATOM 2030 C CA . ILE B 1 87 ? 4.949 11.484 15.297 1 96.25 87 ILE B CA 1
ATOM 2031 C C . ILE B 1 87 ? 5.137 10.195 16.094 1 96.25 87 ILE B C 1
ATOM 2033 O O . ILE B 1 87 ? 5.23 9.109 15.516 1 96.25 87 ILE B O 1
ATOM 2037 N N . PRO B 1 88 ? 5.125 10.227 17.484 1 95.25 88 PRO B N 1
ATOM 2038 C CA . PRO B 1 88 ? 5.254 8.961 18.203 1 95.25 88 PRO B CA 1
ATOM 2039 C C . PRO B 1 88 ? 4.086 8.008 17.938 1 95.25 88 PRO B C 1
ATOM 2041 O O . PRO B 1 88 ? 4.273 6.793 17.891 1 95.25 88 PRO B O 1
ATOM 2044 N N . ILE B 1 89 ? 2.939 8.477 17.703 1 96.19 89 ILE B N 1
ATOM 2045 C CA . ILE B 1 89 ? 1.769 7.637 17.469 1 96.19 89 ILE B CA 1
ATOM 2046 C C . ILE B 1 89 ? 1.936 6.871 16.156 1 96.19 89 ILE B C 1
ATOM 2048 O O . ILE B 1 89 ? 1.73 5.652 16.109 1 96.19 89 ILE B O 1
ATOM 2052 N N . SER B 1 90 ? 2.268 7.594 15.125 1 96.81 90 SER B N 1
ATOM 2053 C CA . SER B 1 90 ? 2.445 6.93 13.844 1 96.81 90 SER B CA 1
ATOM 2054 C C . SER B 1 90 ? 3.598 5.93 13.891 1 96.81 90 SER B C 1
ATOM 2056 O O . SER B 1 90 ? 3.51 4.844 13.312 1 96.81 90 SER B O 1
ATOM 2058 N N . HIS B 1 91 ? 4.648 6.34 14.586 1 96.62 91 HIS B N 1
ATOM 2059 C CA . HIS B 1 91 ? 5.816 5.473 14.703 1 96.62 91 HIS B CA 1
ATOM 2060 C C . HIS B 1 91 ? 5.461 4.156 15.383 1 96.62 91 HIS B C 1
ATOM 2062 O O . HIS B 1 91 ? 5.707 3.08 14.836 1 96.62 91 HIS B O 1
ATOM 2068 N N . TYR B 1 92 ? 4.809 4.207 16.469 1 95.62 92 TYR B N 1
ATOM 2069 C CA . TYR B 1 92 ? 4.531 3 17.234 1 95.62 92 TYR B CA 1
ATOM 2070 C C . TYR B 1 92 ? 3.395 2.203 16.594 1 95.62 92 TYR B C 1
ATOM 2072 O O . TYR B 1 92 ? 3.348 0.977 16.719 1 95.62 92 TYR B O 1
ATOM 2080 N N . THR B 1 93 ? 2.508 2.885 15.906 1 96.5 93 THR B N 1
ATOM 2081 C CA . THR B 1 93 ? 1.449 2.186 15.188 1 96.5 93 THR B CA 1
ATOM 2082 C C . THR B 1 93 ? 2.033 1.3 14.086 1 96.5 93 THR B C 1
ATOM 2084 O O . THR B 1 93 ? 1.735 0.105 14.023 1 96.5 93 THR B O 1
ATOM 2087 N N . GLN B 1 94 ? 2.869 1.854 13.25 1 97.31 94 GLN B N 1
ATOM 2088 C CA . GLN B 1 94 ? 3.428 1.05 12.172 1 97.31 94 GLN B CA 1
ATOM 2089 C C . GLN B 1 94 ? 4.363 -0.026 12.711 1 97.31 94 GLN B C 1
ATOM 2091 O O . GLN B 1 94 ? 4.449 -1.121 12.156 1 97.31 94 GLN B O 1
ATOM 2096 N N . LEU B 1 95 ? 5.035 0.267 13.844 1 95 95 LEU B N 1
ATOM 2097 C CA . LEU B 1 95 ? 5.875 -0.745 14.469 1 95 95 LEU B CA 1
ATOM 2098 C C . LEU B 1 95 ? 5.035 -1.91 14.984 1 95 95 LEU B C 1
ATOM 2100 O O . LEU B 1 95 ? 5.418 -3.072 14.828 1 95 95 LEU B O 1
ATOM 2104 N N . GLY B 1 96 ? 3.963 -1.591 15.648 1 94.69 96 GLY B N 1
ATOM 2105 C CA . GLY B 1 96 ? 3.045 -2.627 16.094 1 94.69 96 GLY B CA 1
ATOM 2106 C C . GLY B 1 96 ? 2.508 -3.475 14.961 1 94.69 96 GLY B C 1
ATOM 2107 O O . GLY B 1 96 ? 2.424 -4.699 15.078 1 94.69 96 GLY B O 1
ATOM 2108 N N . LEU B 1 97 ? 2.092 -2.879 13.906 1 95.56 97 LEU B N 1
ATOM 2109 C CA . LEU B 1 97 ? 1.608 -3.59 12.727 1 95.56 97 LEU B CA 1
ATOM 2110 C C . LEU B 1 97 ? 2.709 -4.457 12.125 1 95.56 97 LEU B C 1
ATOM 2112 O O . LEU B 1 97 ? 2.439 -5.555 11.633 1 95.56 97 LEU B O 1
ATOM 2116 N N . ASN B 1 98 ? 3.934 -3.883 12.125 1 94.81 98 ASN B N 1
ATOM 2117 C CA . ASN B 1 98 ? 5.086 -4.66 11.68 1 94.81 98 ASN B CA 1
ATOM 2118 C C . ASN B 1 98 ? 5.238 -5.949 12.484 1 94.81 98 ASN B C 1
ATOM 2120 O O . ASN B 1 98 ? 5.41 -7.027 11.906 1 94.81 98 ASN B O 1
ATOM 2124 N N . PHE B 1 99 ? 5.117 -5.828 13.734 1 91.31 99 PHE B N 1
ATOM 2125 C CA . PHE B 1 99 ? 5.191 -6.988 14.617 1 91.31 99 PHE B CA 1
ATOM 2126 C C . PHE B 1 99 ? 4.059 -7.965 14.328 1 91.31 99 PHE B C 1
ATOM 2128 O O . PHE B 1 99 ? 4.281 -9.172 14.242 1 91.31 99 PHE B O 1
ATOM 2135 N N . LEU B 1 100 ? 2.895 -7.492 14.211 1 92.5 100 LEU B N 1
ATOM 2136 C CA . LEU B 1 100 ? 1.732 -8.328 13.914 1 92.5 100 LEU B CA 1
ATOM 2137 C C . LEU B 1 100 ? 1.921 -9.078 12.602 1 92.5 100 LEU B C 1
ATOM 2139 O O . LEU B 1 100 ? 1.615 -10.266 12.516 1 92.5 100 LEU B O 1
ATOM 2143 N N . TRP B 1 101 ? 2.4 -8.406 11.625 1 92.12 101 TRP B N 1
ATOM 2144 C CA . TRP B 1 101 ? 2.625 -9.047 10.336 1 92.12 101 TRP B CA 1
ATOM 2145 C C . TRP B 1 101 ? 3.588 -10.219 10.469 1 92.12 101 TRP B C 1
ATOM 2147 O O . TRP B 1 101 ? 3.359 -11.289 9.883 1 92.12 101 TRP B O 1
ATOM 2157 N N . SER B 1 102 ? 4.598 -9.961 11.18 1 89.31 102 SER B N 1
ATOM 2158 C CA . SER B 1 102 ? 5.602 -11 11.367 1 89.31 102 SER B CA 1
ATOM 2159 C C . SER B 1 102 ? 5.004 -12.234 12.039 1 89.31 102 SER B C 1
ATOM 2161 O O . SER B 1 102 ? 5.301 -13.367 11.648 1 89.31 102 SER B O 1
ATOM 2163 N N . ILE B 1 103 ? 4.184 -12.047 12.969 1 87.25 103 ILE B N 1
ATOM 2164 C CA . ILE B 1 103 ? 3.518 -13.141 13.672 1 87.25 103 ILE B CA 1
ATOM 2165 C C . ILE B 1 103 ? 2.582 -13.875 12.711 1 87.25 103 ILE B C 1
ATOM 2167 O O . ILE B 1 103 ? 2.586 -15.102 12.656 1 87.25 103 ILE B O 1
ATOM 2171 N N . LEU B 1 104 ? 1.804 -13.211 11.953 1 88.94 104 LEU B N 1
ATOM 2172 C CA . LEU B 1 104 ? 0.859 -13.797 11.008 1 88.94 104 LEU B CA 1
ATOM 2173 C C . LEU B 1 104 ? 1.589 -14.602 9.938 1 88.94 104 LEU B C 1
ATOM 2175 O O . LEU B 1 104 ? 1.166 -15.703 9.586 1 88.94 104 LEU B O 1
ATOM 2179 N N . TYR B 1 105 ? 2.654 -14.055 9.469 1 87.75 105 TYR B N 1
ATOM 2180 C CA . TYR B 1 105 ? 3.332 -14.625 8.305 1 87.75 105 TYR B CA 1
ATOM 2181 C C . TYR B 1 105 ? 4.254 -15.766 8.727 1 87.75 105 TYR B C 1
ATOM 2183 O O . TYR B 1 105 ? 4.199 -16.859 8.156 1 87.75 105 TYR B O 1
ATOM 2191 N N . PHE B 1 106 ? 5.062 -15.562 9.719 1 82.5 106 PHE B N 1
ATOM 2192 C CA . PHE B 1 106 ? 6.113 -16.516 10.031 1 82.5 106 PHE B CA 1
ATOM 2193 C C . PHE B 1 106 ? 5.645 -17.516 11.086 1 82.5 106 PHE B C 1
ATOM 2195 O O . PHE B 1 106 ? 5.988 -18.688 11.031 1 82.5 106 PHE B O 1
ATOM 2202 N N . ARG B 1 107 ? 4.922 -17.016 12.102 1 81.56 107 ARG B N 1
ATOM 2203 C CA . ARG B 1 107 ? 4.535 -17.891 13.203 1 81.56 107 ARG B CA 1
ATOM 2204 C C . ARG B 1 107 ? 3.314 -18.719 12.828 1 81.56 107 ARG B C 1
ATOM 2206 O O . ARG B 1 107 ? 3.338 -19.953 12.938 1 81.56 107 ARG B O 1
ATOM 2213 N N . TYR B 1 108 ? 2.238 -18.188 12.367 1 86.88 108 TYR B N 1
ATOM 2214 C CA . TYR B 1 108 ? 0.971 -18.859 12.125 1 86.88 108 TYR B CA 1
ATOM 2215 C C . TYR B 1 108 ? 0.842 -19.266 10.664 1 86.88 108 TYR B C 1
ATOM 2217 O O . TYR B 1 108 ? -0.062 -20.031 10.297 1 86.88 108 TYR B O 1
ATOM 2225 N N . LYS B 1 109 ? 1.675 -18.719 9.797 1 82.62 109 LYS B N 1
ATOM 2226 C CA . LYS B 1 109 ? 1.691 -19.062 8.375 1 82.62 109 LYS B CA 1
ATOM 2227 C C . LYS B 1 109 ? 0.339 -18.766 7.727 1 82.62 109 LYS B C 1
ATOM 2229 O O . LYS B 1 109 ? -0.118 -19.531 6.867 1 82.62 109 LYS B O 1
ATOM 2234 N N . LEU B 1 110 ? -0.346 -17.828 8.281 1 88.5 110 LEU B N 1
ATOM 2235 C CA . LEU B 1 110 ? -1.596 -17.359 7.703 1 88.5 110 LEU B CA 1
ATOM 2236 C C . LEU B 1 110 ? -1.327 -16.344 6.594 1 88.5 110 LEU B C 1
ATOM 2238 O O . LEU B 1 110 ? -1.59 -15.148 6.754 1 88.5 110 LEU B O 1
ATOM 2242 N N . ARG B 1 111 ? -0.975 -16.812 5.391 1 88.38 111 ARG B N 1
ATOM 2243 C CA . ARG B 1 111 ? -0.455 -15.969 4.316 1 88.38 111 ARG B CA 1
ATOM 2244 C C . ARG B 1 111 ? -1.535 -15.031 3.785 1 88.38 111 ARG B C 1
ATOM 2246 O O . ARG B 1 111 ? -1.251 -13.883 3.428 1 88.38 111 ARG B O 1
ATOM 2253 N N . GLY B 1 112 ? -2.785 -15.547 3.744 1 89.31 112 GLY B N 1
ATOM 2254 C CA . GLY B 1 112 ? -3.873 -14.68 3.316 1 89.31 112 GLY B CA 1
ATOM 2255 C C . GLY B 1 112 ? -4.082 -13.492 4.234 1 89.31 112 GLY B C 1
ATOM 2256 O O . GLY B 1 112 ? -4.168 -12.352 3.773 1 89.31 112 GLY B O 1
ATOM 2257 N N . ALA B 1 113 ? -4.191 -13.75 5.523 1 92.69 113 ALA B N 1
ATOM 2258 C CA . ALA B 1 113 ? -4.34 -12.688 6.512 1 92.69 113 ALA B CA 1
ATOM 2259 C C . ALA B 1 113 ? -3.129 -11.758 6.504 1 92.69 113 ALA B C 1
ATOM 2261 O O . ALA B 1 113 ? -3.273 -10.539 6.629 1 92.69 113 ALA B O 1
ATOM 2262 N N . ALA B 1 114 ? -1.991 -12.32 6.32 1 93.56 114 ALA B N 1
ATOM 2263 C CA . ALA B 1 114 ? -0.762 -11.531 6.281 1 93.56 114 ALA B CA 1
ATOM 2264 C C . ALA B 1 114 ? -0.747 -10.602 5.074 1 93.56 114 ALA B C 1
ATOM 2266 O O . ALA B 1 114 ? -0.211 -9.492 5.145 1 93.56 114 ALA B O 1
ATOM 2267 N N . LEU B 1 115 ? -1.271 -11.078 4.027 1 92.69 115 LEU B N 1
ATOM 2268 C CA . LEU B 1 115 ? -1.328 -10.258 2.824 1 92.69 115 LEU B CA 1
ATOM 2269 C C . LEU B 1 115 ? -2.189 -9.016 3.053 1 92.69 115 LEU B C 1
ATOM 2271 O O . LEU B 1 115 ? -1.766 -7.898 2.758 1 92.69 115 LEU B O 1
ATOM 2275 N N . ILE B 1 116 ? -3.354 -9.203 3.596 1 93.19 116 ILE B N 1
ATOM 2276 C CA . ILE B 1 116 ? -4.23 -8.078 3.9 1 93.19 116 ILE B CA 1
ATOM 2277 C C . ILE B 1 116 ? -3.549 -7.145 4.895 1 93.19 116 ILE B C 1
ATOM 2279 O O . ILE B 1 116 ? -3.541 -5.926 4.707 1 93.19 116 ILE B O 1
ATOM 2283 N N . GLU B 1 117 ? -3.018 -7.742 5.895 1 95.56 117 GLU B N 1
ATOM 2284 C CA . GLU B 1 117 ? -2.352 -6.973 6.941 1 95.56 117 GLU B CA 1
ATOM 2285 C C . GLU B 1 117 ? -1.145 -6.223 6.391 1 95.56 117 GLU B C 1
ATOM 2287 O O . GLU B 1 117 ? -0.817 -5.133 6.863 1 95.56 117 GLU B O 1
ATOM 2292 N N . SER B 1 118 ? -0.525 -6.742 5.332 1 96.75 118 SER B N 1
ATOM 2293 C CA . SER B 1 118 ? 0.641 -6.086 4.75 1 96.75 118 SER B CA 1
ATOM 2294 C C . SER B 1 118 ? 0.266 -4.746 4.121 1 96.75 118 SER B C 1
ATOM 2296 O O . SER B 1 118 ? 1.055 -3.801 4.148 1 96.75 118 SER B O 1
ATOM 2298 N N . TYR B 1 119 ? -0.87 -4.586 3.584 1 96.5 119 TYR B N 1
ATOM 2299 C CA . TYR B 1 119 ? -1.305 -3.322 3 1 96.5 119 TYR B CA 1
ATOM 2300 C C . TYR B 1 119 ? -1.651 -2.311 4.086 1 96.5 119 TYR B C 1
ATOM 2302 O O . TYR B 1 119 ? -1.435 -1.108 3.916 1 96.5 119 TYR B O 1
ATOM 2310 N N . THR B 1 120 ? -2.264 -2.828 5.152 1 97.25 120 THR B N 1
ATOM 2311 C CA . THR B 1 120 ? -2.492 -1.954 6.301 1 97.25 120 THR B CA 1
ATOM 2312 C C . THR B 1 120 ? -1.172 -1.409 6.836 1 97.25 120 THR B C 1
ATOM 2314 O O . THR B 1 120 ? -1.055 -0.215 7.117 1 97.25 120 THR B O 1
ATOM 2317 N N . LEU B 1 121 ? -0.226 -2.287 6.902 1 97.69 121 LEU B N 1
ATOM 2318 C CA . LEU B 1 121 ? 1.104 -1.887 7.348 1 97.69 121 LEU B CA 1
ATOM 2319 C C . LEU B 1 121 ? 1.717 -0.874 6.387 1 97.69 121 LEU B C 1
ATOM 2321 O O . LEU B 1 121 ? 2.254 0.15 6.816 1 97.69 121 LEU B O 1
ATOM 2325 N N . PHE B 1 122 ? 1.637 -1.123 5.121 1 98.06 122 PHE B N 1
ATOM 2326 C CA . PHE B 1 122 ? 2.189 -0.211 4.125 1 98.06 122 PHE B CA 1
ATOM 2327 C C . PHE B 1 122 ? 1.548 1.167 4.238 1 98.06 122 PHE B C 1
ATOM 2329 O O . PHE B 1 122 ? 2.24 2.186 4.18 1 98.06 122 PHE B O 1
ATOM 2336 N N . ALA B 1 123 ? 0.282 1.2 4.426 1 98.25 123 ALA B N 1
ATOM 2337 C CA . ALA B 1 123 ? -0.419 2.469 4.609 1 98.25 123 ALA B CA 1
ATOM 2338 C C . ALA B 1 123 ? 0.114 3.219 5.828 1 98.25 123 ALA B C 1
ATOM 2340 O O . ALA B 1 123 ? 0.369 4.426 5.758 1 98.25 123 ALA B O 1
ATOM 2341 N N . ALA B 1 124 ? 0.242 2.547 6.902 1 98.31 124 ALA B N 1
ATOM 2342 C CA . ALA B 1 124 ? 0.758 3.154 8.125 1 98.31 124 ALA B CA 1
ATOM 2343 C C . ALA B 1 124 ? 2.176 3.68 7.926 1 98.31 124 ALA B C 1
ATOM 2345 O O . ALA B 1 124 ? 2.523 4.758 8.414 1 98.31 124 ALA B O 1
ATOM 2346 N N . VAL B 1 125 ? 2.977 2.896 7.195 1 98.5 125 VAL B N 1
ATOM 2347 C CA . VAL B 1 125 ? 4.355 3.291 6.93 1 98.5 125 VAL B CA 1
ATOM 2348 C C . VAL B 1 125 ? 4.379 4.551 6.066 1 98.5 125 VAL B C 1
ATOM 2350 O O . VAL B 1 125 ? 5.199 5.445 6.281 1 98.5 125 VAL B O 1
ATOM 2353 N N . ILE B 1 126 ? 3.484 4.648 5.148 1 98.62 126 ILE B N 1
ATOM 2354 C CA . ILE B 1 126 ? 3.42 5.82 4.285 1 98.62 126 ILE B CA 1
ATOM 2355 C C . ILE B 1 126 ? 3.039 7.047 5.113 1 98.62 126 ILE B C 1
ATOM 2357 O O . ILE B 1 126 ? 3.654 8.109 4.98 1 98.62 126 ILE B O 1
ATOM 2361 N N . VAL B 1 127 ? 2.078 6.957 5.945 1 98.12 127 VAL B N 1
ATOM 2362 C CA . VAL B 1 127 ? 1.665 8.062 6.801 1 98.12 127 VAL B CA 1
ATOM 2363 C C . VAL B 1 127 ? 2.832 8.5 7.684 1 98.12 127 VAL B C 1
ATOM 2365 O O . VAL B 1 127 ? 3.113 9.688 7.809 1 98.12 127 VAL B O 1
ATOM 2368 N N . THR B 1 128 ? 3.5 7.527 8.227 1 98.19 128 THR B N 1
ATOM 2369 C CA . THR B 1 128 ? 4.648 7.816 9.086 1 98.19 128 THR B CA 1
ATOM 2370 C C . THR B 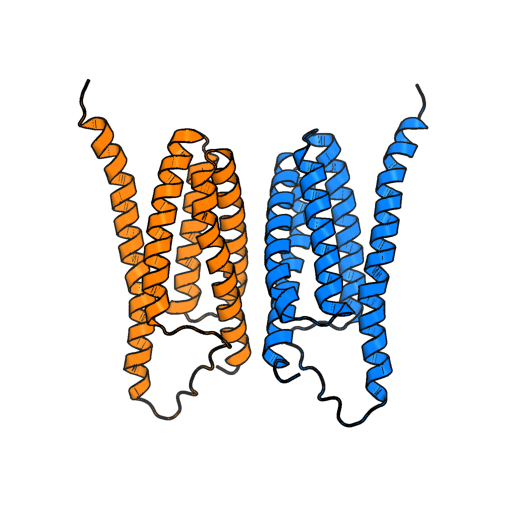1 128 ? 5.754 8.5 8.289 1 98.19 128 THR B C 1
ATOM 2372 O O . THR B 1 128 ? 6.352 9.477 8.75 1 98.19 128 THR B O 1
ATOM 2375 N N . THR B 1 129 ? 6.027 8 7.105 1 98.56 129 THR B N 1
ATOM 2376 C CA . THR B 1 129 ? 7.059 8.562 6.238 1 98.56 129 THR B CA 1
ATOM 2377 C C . THR B 1 129 ? 6.773 10.031 5.941 1 98.56 129 THR B C 1
ATOM 2379 O O . THR B 1 129 ? 7.668 10.875 6.035 1 98.56 129 THR B O 1
ATOM 2382 N N . VAL B 1 130 ? 5.547 10.336 5.66 1 97.31 130 VAL B N 1
ATOM 2383 C CA . VAL B 1 130 ? 5.164 11.703 5.332 1 97.31 130 VAL B CA 1
ATOM 2384 C C . VAL B 1 130 ? 5.297 12.586 6.57 1 97.31 130 VAL B C 1
ATOM 2386 O O . VAL B 1 130 ? 5.797 13.711 6.488 1 97.31 130 VAL B O 1
ATOM 2389 N N . GLN B 1 131 ? 4.844 12.094 7.684 1 97.19 131 GLN B N 1
ATOM 2390 C CA . GLN B 1 131 ? 4.953 12.859 8.922 1 97.19 131 GLN B CA 1
ATOM 2391 C C . GLN B 1 131 ? 6.41 13.133 9.273 1 97.19 131 GLN B C 1
ATOM 2393 O O . GLN B 1 131 ? 6.758 14.25 9.664 1 97.19 131 GLN B O 1
ATOM 2398 N N . PHE B 1 132 ? 7.223 12.117 9.148 1 98.06 132 PHE B N 1
ATOM 2399 C CA . PHE B 1 132 ? 8.641 12.289 9.438 1 98.06 132 PHE B CA 1
ATOM 2400 C C . PHE B 1 132 ? 9.273 13.281 8.469 1 98.06 132 PHE B C 1
ATOM 2402 O O . PHE B 1 132 ? 10.078 14.125 8.875 1 98.06 132 PHE B O 1
ATOM 2409 N N . TYR B 1 133 ? 8.93 13.211 7.238 1 97.69 133 TYR B N 1
ATOM 2410 C CA . TYR B 1 133 ? 9.484 14.094 6.219 1 97.69 133 TYR B CA 1
ATOM 2411 C C . TYR B 1 133 ? 9.133 15.547 6.504 1 97.69 133 TYR B C 1
ATOM 2413 O O . TYR B 1 133 ? 9.953 16.453 6.309 1 97.69 133 TYR B O 1
ATOM 2421 N N . LYS B 1 134 ? 7.91 15.828 6.949 1 96.06 134 LYS B N 1
ATOM 2422 C CA . LYS B 1 134 ? 7.453 17.172 7.262 1 96.06 134 LYS B CA 1
ATOM 2423 C C . LYS B 1 134 ? 8.203 17.75 8.461 1 96.06 134 LYS B C 1
ATOM 2425 O O . LYS B 1 134 ? 8.453 18.953 8.523 1 96.06 134 LYS B O 1
ATOM 2430 N N . ALA B 1 135 ? 8.531 16.906 9.391 1 96.75 135 ALA B N 1
ATOM 2431 C CA . ALA B 1 135 ? 9.273 17.328 10.57 1 96.75 135 ALA B CA 1
ATOM 2432 C C . ALA B 1 135 ? 10.75 17.531 10.242 1 96.75 135 ALA B C 1
ATOM 2434 O O . ALA B 1 135 ? 11.359 18.516 10.688 1 96.75 135 ALA B O 1
ATOM 2435 N N . ASP B 1 136 ? 11.281 16.594 9.523 1 97.31 136 ASP B N 1
ATOM 2436 C CA . ASP B 1 136 ? 12.688 16.578 9.117 1 97.31 136 ASP B CA 1
ATOM 2437 C C . ASP B 1 136 ? 12.875 15.773 7.832 1 97.31 136 ASP B C 1
ATOM 2439 O O . ASP B 1 136 ? 12.57 14.578 7.793 1 97.31 136 ASP B O 1
ATOM 2443 N N . LYS B 1 137 ? 13.398 16.391 6.824 1 97.69 137 LYS B N 1
ATOM 2444 C CA . LYS B 1 137 ? 13.5 15.781 5.504 1 97.69 137 LYS B CA 1
ATOM 2445 C C . LYS B 1 137 ? 14.32 14.492 5.559 1 97.69 137 LYS B C 1
ATOM 2447 O O . LYS B 1 137 ? 13.977 13.5 4.918 1 97.69 137 LYS B O 1
ATOM 2452 N N . LEU B 1 138 ? 15.383 14.508 6.266 1 96.94 138 LEU B N 1
ATOM 2453 C CA . LEU B 1 138 ? 16.25 13.336 6.355 1 96.94 138 LEU B CA 1
ATOM 2454 C C . LEU B 1 138 ? 15.523 12.164 7.012 1 96.94 138 LEU B C 1
ATOM 2456 O O . LEU B 1 138 ? 15.711 11.016 6.621 1 96.94 138 LEU B O 1
ATOM 2460 N N . SER B 1 139 ? 14.719 12.445 7.988 1 97.75 139 SER B N 1
ATOM 2461 C CA . SER B 1 139 ? 13.961 11.398 8.672 1 97.75 139 SER B CA 1
ATOM 2462 C C . SER B 1 139 ? 12.992 10.711 7.727 1 97.75 139 SER B C 1
ATOM 2464 O O . SER B 1 139 ? 12.852 9.484 7.75 1 97.75 139 SER B O 1
ATOM 2466 N N . GLY B 1 140 ? 12.305 11.484 6.922 1 98.19 140 GLY B N 1
ATOM 2467 C CA . GLY B 1 140 ? 11.414 10.906 5.934 1 98.19 140 GLY B CA 1
ATOM 2468 C C . GLY B 1 140 ? 12.133 10.07 4.895 1 98.19 140 GLY B C 1
ATOM 2469 O O . GLY B 1 140 ? 11.656 9 4.512 1 98.19 140 GLY B O 1
ATOM 2470 N N . LEU B 1 141 ? 13.258 10.57 4.457 1 98 141 LEU B N 1
ATOM 2471 C CA . LEU B 1 141 ? 14.031 9.875 3.436 1 98 141 LEU B CA 1
ATOM 2472 C C . LEU B 1 141 ? 14.547 8.539 3.965 1 98 141 LEU B C 1
ATOM 2474 O O . LEU B 1 141 ? 14.609 7.555 3.223 1 98 141 LEU B O 1
ATOM 2478 N N . LEU B 1 142 ? 14.891 8.477 5.211 1 97.81 142 LEU B N 1
ATOM 2479 C CA . LEU B 1 142 ? 15.344 7.234 5.832 1 97.81 142 LEU B CA 1
ATOM 2480 C C . LEU B 1 142 ? 14.219 6.199 5.84 1 97.81 142 LEU B C 1
ATOM 2482 O O . LEU B 1 142 ? 14.484 4.996 5.727 1 97.81 142 LEU B O 1
ATOM 2486 N N . MET B 1 143 ? 12.984 6.684 5.902 1 98.44 143 MET B N 1
ATOM 2487 C CA . MET B 1 143 ? 11.836 5.789 5.969 1 98.44 143 MET B CA 1
ATOM 2488 C C . MET B 1 143 ? 11.484 5.246 4.586 1 98.44 143 MET B C 1
ATOM 2490 O O . MET B 1 143 ? 10.75 4.266 4.469 1 98.44 143 MET B O 1
ATOM 2494 N N . VAL B 1 144 ? 11.992 5.805 3.516 1 98.12 144 VAL B N 1
ATOM 2495 C CA . VAL B 1 144 ? 11.664 5.398 2.152 1 98.12 144 VAL B CA 1
ATOM 2496 C C . VAL B 1 144 ? 12.172 3.98 1.899 1 98.12 144 VAL B C 1
ATOM 2498 O O . VAL B 1 144 ? 11.523 3.193 1.212 1 98.12 144 VAL B O 1
ATOM 2501 N N . SER B 1 145 ? 13.336 3.646 2.432 1 97.31 145 SER B N 1
ATOM 2502 C CA . SER B 1 145 ? 13.844 2.289 2.281 1 97.31 145 SER B CA 1
ATOM 2503 C C . SER B 1 145 ? 12.898 1.27 2.906 1 97.31 145 SER B C 1
ATOM 2505 O O . SER B 1 145 ? 12.711 0.177 2.367 1 97.31 145 SER B O 1
ATOM 2507 N N . TYR B 1 146 ? 12.375 1.675 4.012 1 97.44 146 TYR B N 1
ATOM 2508 C CA . TYR B 1 146 ? 11.422 0.81 4.695 1 97.44 146 TYR B CA 1
ATOM 2509 C C . TYR B 1 146 ? 10.133 0.664 3.889 1 97.44 146 TYR B C 1
ATOM 2511 O O . TYR B 1 146 ? 9.625 -0.446 3.717 1 97.44 146 TYR B O 1
ATOM 2519 N N . ALA B 1 147 ? 9.633 1.725 3.367 1 98.25 147 ALA B N 1
ATOM 2520 C CA . ALA B 1 147 ? 8.445 1.681 2.52 1 98.25 147 ALA B CA 1
ATOM 2521 C C . ALA B 1 147 ? 8.68 0.793 1.3 1 98.25 147 ALA B C 1
ATOM 2523 O O . ALA B 1 147 ? 7.816 -0.011 0.938 1 98.25 147 ALA B O 1
ATOM 2524 N N . SER B 1 148 ? 9.82 0.91 0.713 1 97.31 148 SER B N 1
ATOM 2525 C CA . SER B 1 148 ? 10.164 0.093 -0.447 1 97.31 148 SER B CA 1
ATOM 2526 C C . SER B 1 14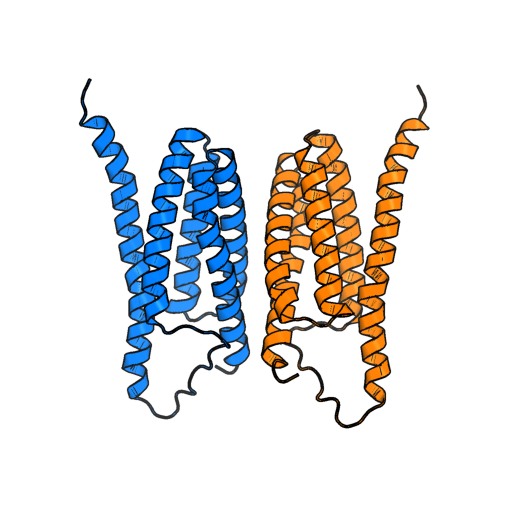8 ? 10.203 -1.388 -0.086 1 97.31 148 SER B C 1
ATOM 2528 O O . SER B 1 148 ? 9.75 -2.234 -0.858 1 97.31 148 SER B O 1
ATOM 2530 N N . TRP B 1 149 ? 10.727 -1.663 1.019 1 95.62 149 TRP B N 1
ATOM 2531 C CA . TRP B 1 149 ? 10.789 -3.053 1.458 1 95.62 149 TRP B CA 1
ATOM 2532 C C . TRP B 1 149 ? 9.398 -3.613 1.712 1 95.62 149 TRP B C 1
ATOM 2534 O O . TRP B 1 149 ? 9.141 -4.793 1.468 1 95.62 149 TRP B O 1
ATOM 2544 N N . CYS B 1 150 ? 8.477 -2.777 2.236 1 96.5 150 CYS B N 1
ATOM 2545 C CA . CYS B 1 150 ? 7.098 -3.207 2.443 1 96.5 150 CYS B CA 1
ATOM 2546 C C . CYS B 1 150 ? 6.457 -3.631 1.129 1 96.5 150 CYS B C 1
ATOM 2548 O O . CYS B 1 150 ? 5.68 -4.59 1.092 1 96.5 150 CYS B O 1
ATOM 2550 N N . VAL B 1 151 ? 6.777 -2.959 0.049 1 94.94 151 VAL B N 1
ATOM 2551 C CA . VAL B 1 151 ? 6.273 -3.311 -1.274 1 94.94 151 VAL B CA 1
ATOM 2552 C C . VAL B 1 151 ? 6.801 -4.688 -1.679 1 94.94 151 VAL B C 1
ATOM 2554 O O . VAL B 1 151 ? 6.035 -5.543 -2.129 1 94.94 151 VAL B O 1
ATOM 2557 N N . PHE B 1 152 ? 8.055 -4.91 -1.477 1 94.5 152 PHE B N 1
ATOM 2558 C CA . PHE B 1 152 ? 8.68 -6.184 -1.815 1 94.5 152 PHE B CA 1
ATOM 2559 C C . PHE B 1 152 ? 8.109 -7.312 -0.965 1 94.5 152 PHE B C 1
ATOM 2561 O O . PHE B 1 152 ? 7.824 -8.398 -1.476 1 94.5 152 PHE B O 1
ATOM 2568 N N . ALA B 1 153 ? 7.906 -7.031 0.299 1 91.38 153 ALA B N 1
ATOM 2569 C CA . ALA B 1 153 ? 7.344 -8.031 1.205 1 91.38 153 ALA B CA 1
ATOM 2570 C C . ALA B 1 153 ? 5.914 -8.391 0.809 1 91.38 153 ALA B C 1
ATOM 2572 O O . ALA B 1 153 ? 5.512 -9.555 0.891 1 91.38 153 ALA B O 1
ATOM 2573 N N . SER B 1 154 ? 5.184 -7.375 0.44 1 93.94 154 SER B N 1
ATOM 2574 C CA . SER B 1 154 ? 3.818 -7.641 -0.008 1 93.94 154 SER B CA 1
ATOM 2575 C C . SER B 1 154 ? 3.809 -8.477 -1.28 1 93.94 154 SER B C 1
ATOM 2577 O O . SER B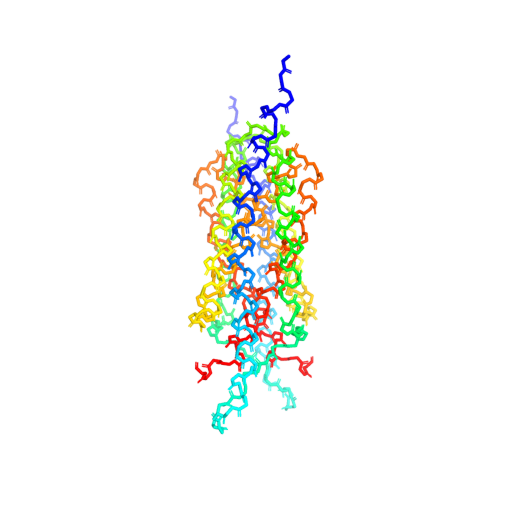 1 154 ? 2.951 -9.352 -1.447 1 93.94 154 SER B O 1
ATOM 2579 N N . TYR B 1 155 ? 4.723 -8.242 -2.221 1 92.56 155 TYR B N 1
ATOM 2580 C CA . TYR B 1 155 ? 4.887 -9.062 -3.42 1 92.56 155 TYR B CA 1
ATOM 2581 C C . TYR B 1 155 ? 5.188 -10.508 -3.057 1 92.56 155 TYR B C 1
ATOM 2583 O O . TYR B 1 155 ? 4.559 -11.43 -3.58 1 92.56 155 TYR B O 1
ATOM 2591 N N . LEU B 1 156 ? 6.141 -10.711 -2.191 1 90 156 LEU B N 1
ATOM 2592 C CA . LEU B 1 156 ? 6.523 -12.062 -1.78 1 90 156 LEU B CA 1
ATOM 2593 C C . LEU B 1 156 ? 5.367 -12.766 -1.088 1 90 156 LEU B C 1
ATOM 2595 O O . LEU B 1 156 ? 5.148 -13.961 -1.297 1 90 156 LEU B O 1
ATOM 2599 N N . THR B 1 157 ? 4.617 -11.984 -0.25 1 91.56 157 THR B N 1
ATOM 2600 C CA . THR B 1 157 ? 3.48 -12.547 0.466 1 91.56 157 THR B CA 1
ATOM 2601 C C . THR B 1 157 ? 2.395 -12.992 -0.509 1 91.56 157 THR B C 1
ATOM 2603 O O . THR B 1 157 ? 1.839 -14.086 -0.374 1 91.56 157 THR B O 1
ATOM 2606 N N . THR B 1 158 ? 2.141 -12.156 -1.475 1 91 158 THR B N 1
ATOM 2607 C CA . THR B 1 158 ? 1.14 -12.492 -2.48 1 91 158 THR B CA 1
ATOM 2608 C C . THR B 1 158 ? 1.558 -13.734 -3.266 1 91 158 THR B C 1
ATOM 2610 O O . THR B 1 158 ? 0.76 -14.656 -3.451 1 91 158 THR B O 1
ATOM 2613 N N . GLY B 1 159 ? 2.777 -13.75 -3.764 1 89.25 159 GLY B N 1
ATOM 2614 C CA . GLY B 1 159 ? 3.293 -14.891 -4.504 1 89.25 159 GLY B CA 1
ATOM 2615 C C . GLY B 1 159 ? 3.275 -16.188 -3.707 1 89.25 159 GLY B C 1
ATOM 2616 O O . GLY B 1 159 ? 2.883 -17.234 -4.219 1 89.25 159 GLY B O 1
ATOM 2617 N N . SER B 1 160 ? 3.766 -16.016 -2.439 1 85.75 160 SER B N 1
ATOM 2618 C CA . SER B 1 160 ? 3.777 -17.188 -1.577 1 85.75 160 SER B CA 1
ATOM 2619 C C . SER B 1 160 ? 2.369 -17.75 -1.372 1 85.75 160 SER B C 1
ATOM 2621 O O . SER B 1 160 ? 2.166 -18.953 -1.358 1 85.75 160 SER B O 1
ATOM 2623 N N . TRP B 1 161 ? 1.423 -16.922 -1.202 1 86.56 161 TRP B N 1
ATOM 2624 C CA . TRP B 1 161 ? 0.035 -17.328 -1.004 1 86.56 161 TRP B CA 1
ATOM 2625 C C . TRP B 1 161 ? -0.537 -17.953 -2.27 1 86.56 161 TRP B C 1
ATOM 2627 O O . TRP B 1 161 ? -1.142 -19.031 -2.219 1 86.56 161 TRP B O 1
ATOM 2637 N N . LEU B 1 162 ? -0.286 -17.375 -3.404 1 86.88 162 LEU B N 1
ATOM 2638 C CA . LEU B 1 162 ? -0.882 -17.812 -4.66 1 86.88 162 LEU B CA 1
ATOM 2639 C C . LEU B 1 162 ? -0.251 -19.125 -5.137 1 86.88 162 LEU B C 1
ATOM 2641 O O . LEU B 1 162 ? -0.935 -19.984 -5.699 1 86.88 162 LEU B O 1
ATOM 2645 N N . LEU B 1 163 ? 0.977 -19.219 -4.91 1 84 163 LEU B N 1
ATOM 2646 C CA . LEU B 1 163 ? 1.705 -20.359 -5.438 1 84 163 LEU B CA 1
ATOM 2647 C C . LEU B 1 163 ? 1.562 -21.578 -4.512 1 84 163 LEU B C 1
ATOM 2649 O O . LEU B 1 163 ? 1.872 -22.703 -4.902 1 84 163 LEU B O 1
ATOM 2653 N N . ASN B 1 164 ? 1.19 -21.297 -3.275 1 78.69 164 ASN B N 1
ATOM 2654 C CA . ASN B 1 164 ? 1.104 -22.391 -2.311 1 78.69 164 ASN B CA 1
ATOM 2655 C C . ASN B 1 164 ? -0.316 -22.547 -1.774 1 78.69 164 ASN B C 1
ATOM 2657 O O . ASN B 1 164 ? -0.511 -23.031 -0.658 1 78.69 164 ASN B O 1
ATOM 2661 N N . LYS B 1 165 ? -1.438 -22.031 -2.361 1 70.44 165 LYS B N 1
ATOM 2662 C CA . LYS B 1 165 ? -2.822 -22.109 -1.903 1 70.44 165 LYS B CA 1
ATOM 2663 C C . LYS B 1 165 ? -3.193 -23.547 -1.554 1 70.44 165 LYS B C 1
ATOM 2665 O O . LYS B 1 165 ? -4.023 -23.781 -0.672 1 70.44 165 LYS B O 1
ATOM 2670 N N . ASP B 1 166 ? -2.811 -24.594 -2.244 1 53.47 166 ASP B N 1
ATOM 2671 C CA . ASP B 1 166 ? -3.246 -25.953 -1.935 1 53.47 166 ASP B CA 1
ATOM 2672 C C . ASP B 1 166 ? -2.738 -26.391 -0.562 1 53.47 166 ASP B C 1
ATOM 2674 O O . ASP B 1 166 ? -3.1 -27.469 -0.077 1 53.47 166 ASP B O 1
ATOM 2678 N N . GLU B 1 167 ? -1.888 -25.516 0.064 1 45.47 167 GLU B N 1
ATOM 2679 C CA . GLU B 1 167 ? -1.433 -26.062 1.343 1 45.47 167 GLU B CA 1
ATOM 2680 C C . GLU B 1 167 ? -2.252 -25.5 2.5 1 45.47 167 GLU B C 1
ATOM 2682 O O . GLU B 1 167 ? -2.732 -24.359 2.436 1 45.47 167 GLU B O 1
#

Organism: Staphylococcus carnosus (strain TM300) (NCBI:txid396513)

Nearest PDB structures (foldseek):
  8e7y-assembly1_A  TM=8.167E-01  e=4.911E-07  Cereibacter sphaeroides
  8e7x-assembly1_B  TM=8.174E-01  e=8.591E-07  Cereibacter sphaeroides
  4uc1-assembly1_B  TM=8.074E-01  e=9.510E-07  Cereibacter sphaeroides
  8e7z-assembly2_C-3  TM=8.186E-01  e=4.371E-06  Cereibacter sphaeroides
  4uc3-assembly1_B  TM=7.788E-01  e=6.148E-05  Cereibacter sphaeroides

Radius of gyration: 22.89 Å; Cα contacts (8 Å, |Δi|>4): 327; chains: 2; bounding box: 52×76×67 Å

Foldseek 3Di:
DDPVVVVVVVVVLVVVLVVLLVVLLCLLLVLLVVVVVVVPDDDPPPPQDFDPPDDRSVVVSVLVSLLSVLLSVLLVQLCVQPVDPVQVVLSVVLSVLVVVLSCCCRVVVVLVVSLVSLVVSLVSLVVNLVSSCVRPVSSSVSSVSVSVVSVVVSVRSVRSCVRVVVD/DDPVVVVVVVVVLVVVLVVLLVVLLCLLVVLLVVVVVVVPDDDPPPPQDFDPPDDRSVVVSVLVSLLSVLLSVLLVQLCVQPVDPVQVVLSVVLSVLVVVLSCCCRVVVVLVVSLVSLVVSLVSLVVNLVSSCVRPVSSSVSSVSVSVVSVVVSVRSVRSCVRVVVD

InterPro domains:
  IPR004307 TspO/MBR-related protein [PF03073] (24-162)
  IPR004307 TspO/MBR-related protein [PIRSF005859] (26-164)
  IPR004307 TspO/MBR-related protein [PTHR10057] (20-165)
  IPR004307 TspO/MBR-related protein [cd15904] (23-161)
  IPR038330 TspO/MBR-related superfamily [G3DSA:1.20.1260.100] (15-165)

pLDDT: mean 78.69, std 22.17, range [32.81, 98.62]

Sequence (334 aa):
MNRYGRLIIVNKPLRIFRNIVHFTTPIVGGTLIGRYATRNARQDYQKEQNPPFSPPGLTFPIVWSGLYVAMGIAYTVARDAGQNKSIPISHYTQLGLNFLWSILYFRYKLRGAALIESYTLFAAVIVTTVQFYKADKLSGLLMVSYASWCVFASYLTTGSWLLNKDEMNRYGRLIIVNKPLRIFRNIVHFTTPIVGGTLIGRYATRNARQDYQKEQNPPFSPPGLTFPIVWSGLYVAMGIAYTVARDAGQNKSIPISHYTQLGLNFLWSILYFRYKLRGAALIESYTLFAAVIVTTVQFYKADKLSGLLMVSYASWCVFASYLTTGSWLLNKDE

Solvent-accessible surface area (backbone atoms only — not comparable to full-atom values): 17612 Å² total; per-residue (Å²): 141,68,79,65,64,64,53,54,65,54,42,52,60,45,49,52,45,50,50,47,49,57,56,51,38,46,54,55,39,42,51,49,50,46,50,61,63,57,59,69,66,77,86,87,64,76,76,79,46,72,35,90,89,63,70,64,70,73,52,50,43,55,52,49,54,54,44,51,52,38,48,50,54,22,47,54,53,16,50,72,58,47,75,49,76,63,52,63,50,35,51,50,48,28,49,51,40,48,52,52,36,48,44,31,40,67,72,67,56,36,35,67,62,23,42,60,46,41,53,55,30,44,48,37,41,47,54,32,26,51,53,23,28,74,36,28,58,67,22,14,57,47,37,47,60,49,50,53,48,45,53,53,50,43,51,47,33,46,32,34,36,67,61,37,59,94,104,140,70,79,66,63,64,52,55,64,55,41,53,59,46,49,54,46,49,50,47,49,56,55,52,37,45,53,55,39,44,49,49,52,45,50,61,63,57,61,68,68,77,87,86,64,78,76,80,44,72,36,90,88,64,70,64,71,73,52,51,45,54,53,48,53,55,44,51,52,38,48,49,54,21,48,55,52,16,49,72,58,46,75,50,74,64,51,63,49,34,51,52,49,29,48,51,41,50,53,49,36,48,44,30,41,68,72,68,56,37,37,67,63,23,41,58,45,39,53,55,31,44,46,36,40,46,55,31,26,53,54,22,28,75,35,29,58,66,23,14,58,47,37,46,61,48,50,52,46,46,53,52,49,42,50,47,35,47,32,33,35,68,62,35,60,93,104